Protein AF-A0A7C5G8F8-F1 (afdb_monomer_lite)

Radius of gyration: 24.31 Å; chains: 1; bounding box: 59×59×60 Å

pLDDT: mean 86.82, std 19.44, range [29.36, 98.69]

Foldseek 3Di:
DDDDPDDPPPVVVLVVVLVVPLPDPDPDQDPVPDDPVVLVVLQVVLVVCVVVLVNSSNLSSLVCCCPRVVALVSLQVQLVCLCVVSVHDNDNVSSLVSLVSSVVVLNLVSLQVQLVVLVVPVVDPVSPVSSLVSLLSSLVSPNVVSLLVLLVQLPDLDHDVVSLVCCQPPVVSNADKWWQQDQWWFFFSDLDPPGDGPDIGGGGQIWGFSADDPQQWTWTDGYNGSDIGITGNVRID

Sequence (237 aa):
MPETLHGRALLGLVLALLVSACGRADPDPHPPNAPTADLERRYQQARDASHRGDYAVAYCILRELAEQYDDPRAAFLLGWMYHNGYGLAIDDEQAIAWWTKAARHGHADAWYALGQLMELDTKDKARKAKALDYYLEAARLGHEDAQQWLRHRLARLKPDPRLLDALQKEWRVFGPTRKIKARAANLRAKPSTKAKRLRTLPKGTPVVVIGALGRKWRKVGVPGTRLTGWVYAPLLD

Secondary structure (DSSP, 8-state):
------SSSSSSSHHHHHHTTS---------TT--HHHHHHHHHHHHHHHHTT-HHHHHHHHHHHHHHS--HHHHHHHHHHHHHTSSS---HHHHHHHHHHHHHTT-HHHHHHHHHHHHH-SS-HHHHHHHHHHHHHHHHTT-HHHHHHHHHHHTSSS--HHHHHHHHHHGGGG--EEEB-SSEEEEESSSSTTSPEEEEEETT-EEEEEEEETTTEEEEE-TTSS-EEEEEGGGB-

Structure (mmCIF, N/CA/C/O backbone):
data_AF-A0A7C5G8F8-F1
#
_entry.id   AF-A0A7C5G8F8-F1
#
loop_
_atom_site.group_PDB
_atom_site.id
_atom_site.type_symbol
_atom_site.label_atom_id
_atom_site.label_alt_id
_atom_site.label_comp_id
_atom_site.label_asym_id
_atom_site.label_entity_id
_atom_site.label_seq_id
_atom_site.pdbx_PDB_ins_code
_atom_site.Cartn_x
_atom_site.Cartn_y
_atom_site.Cartn_z
_atom_site.occupancy
_atom_site.B_iso_or_equiv
_atom_site.auth_seq_id
_atom_site.auth_comp_id
_atom_site.auth_asym_id
_atom_site.auth_atom_id
_atom_site.pdbx_PDB_model_num
ATOM 1 N N . MET A 1 1 ? 34.827 -37.424 -21.592 1.00 29.36 1 MET A N 1
ATOM 2 C CA . MET A 1 1 ? 35.357 -36.277 -22.361 1.00 29.36 1 MET A CA 1
ATOM 3 C C . MET A 1 1 ? 34.902 -36.414 -23.809 1.00 29.36 1 MET A C 1
ATOM 5 O O . MET A 1 1 ? 34.963 -37.550 -24.270 1.00 29.36 1 MET A O 1
ATOM 9 N N . PRO A 1 2 ? 34.575 -35.345 -24.559 1.00 41.66 2 PRO A N 1
ATOM 10 C CA . PRO A 1 2 ? 33.906 -34.067 -24.235 1.00 41.66 2 PRO A CA 1
ATOM 11 C C . PRO A 1 2 ? 32.503 -33.984 -24.913 1.00 41.66 2 PRO A C 1
ATOM 13 O O . PRO A 1 2 ? 32.273 -34.598 -25.947 1.00 41.66 2 PRO A O 1
ATOM 16 N N . GLU A 1 3 ? 31.449 -33.506 -24.246 1.00 35.62 3 GLU A N 1
ATOM 17 C CA . GLU A 1 3 ? 30.862 -32.143 -24.280 1.00 35.62 3 GLU A CA 1
ATOM 18 C C . GLU A 1 3 ? 30.676 -31.474 -25.661 1.00 35.62 3 GLU A C 1
ATOM 20 O O . GLU A 1 3 ? 31.605 -30.934 -26.255 1.00 35.62 3 GLU A O 1
ATOM 25 N N . THR A 1 4 ? 29.418 -31.432 -26.120 1.00 35.06 4 THR A N 1
ATOM 26 C CA . THR A 1 4 ? 28.929 -30.638 -27.256 1.00 35.06 4 THR A CA 1
ATOM 27 C C . THR A 1 4 ? 28.272 -29.342 -26.765 1.00 35.06 4 THR A C 1
ATOM 29 O O . THR A 1 4 ? 27.153 -29.351 -26.254 1.00 35.06 4 THR A O 1
ATOM 32 N N . LEU A 1 5 ? 28.952 -28.212 -26.964 1.00 37.88 5 LEU A N 1
ATOM 33 C CA . LEU A 1 5 ? 28.436 -26.849 -26.786 1.00 37.88 5 LEU A CA 1
ATOM 34 C C . LEU A 1 5 ? 27.819 -26.346 -28.103 1.00 37.88 5 LEU A C 1
ATOM 36 O O . LEU A 1 5 ? 28.528 -25.797 -28.934 1.00 37.88 5 LEU A O 1
ATOM 40 N N . HIS A 1 6 ? 26.507 -26.505 -28.301 1.00 42.47 6 HIS A N 1
ATOM 41 C CA . HIS A 1 6 ? 25.764 -25.849 -29.397 1.00 42.47 6 HIS A CA 1
ATOM 42 C C . HIS A 1 6 ? 24.368 -25.398 -28.935 1.00 42.47 6 HIS A C 1
ATOM 44 O O . HIS A 1 6 ? 23.348 -25.811 -29.472 1.00 42.47 6 HIS A O 1
ATOM 50 N N . GLY A 1 7 ? 24.313 -24.548 -27.902 1.00 36.81 7 GLY A N 1
ATOM 51 C CA . GLY A 1 7 ? 23.036 -24.059 -27.357 1.00 36.81 7 GLY A CA 1
ATOM 52 C C . GLY A 1 7 ? 22.998 -22.600 -26.894 1.00 36.81 7 GLY A C 1
ATOM 53 O O . GLY A 1 7 ? 21.985 -22.181 -26.350 1.00 36.81 7 GLY A O 1
ATOM 54 N N . ARG A 1 8 ? 24.065 -21.805 -27.071 1.00 42.22 8 ARG A N 1
ATOM 55 C CA . ARG A 1 8 ? 24.136 -20.431 -26.513 1.00 42.22 8 ARG A CA 1
ATOM 56 C C . ARG A 1 8 ? 24.278 -19.306 -27.543 1.00 42.22 8 ARG A C 1
ATOM 58 O O . ARG A 1 8 ? 24.416 -18.156 -27.149 1.00 42.22 8 ARG A O 1
ATOM 65 N N . ALA A 1 9 ? 24.196 -19.595 -28.842 1.00 39.53 9 ALA A N 1
ATOM 66 C CA . ALA A 1 9 ? 24.412 -18.578 -29.879 1.00 39.53 9 ALA A CA 1
ATOM 67 C C . ALA A 1 9 ? 23.142 -17.822 -30.330 1.00 39.53 9 ALA A C 1
ATOM 69 O O . ALA A 1 9 ? 23.262 -16.783 -30.967 1.00 39.53 9 ALA A O 1
ATOM 70 N N . LEU A 1 10 ? 21.930 -18.282 -29.984 1.00 39.88 10 LEU A N 1
ATOM 71 C CA . LEU A 1 10 ? 20.679 -17.672 -30.480 1.00 39.88 10 LEU A CA 1
ATOM 72 C C . LEU A 1 10 ? 19.994 -16.693 -29.508 1.00 39.88 10 LEU A C 1
ATOM 74 O O . LEU A 1 10 ? 19.108 -15.955 -29.924 1.00 39.88 10 LEU A O 1
ATOM 78 N N . LEU A 1 11 ? 20.437 -16.602 -28.249 1.00 38.53 11 LEU A N 1
ATOM 79 C CA . LEU A 1 11 ? 19.926 -15.613 -27.279 1.00 38.53 11 LEU A CA 1
ATOM 80 C C . LEU A 1 11 ? 20.695 -14.279 -27.292 1.00 38.53 11 LEU A C 1
ATOM 82 O O . LEU A 1 11 ? 20.213 -13.293 -26.746 1.00 38.53 11 LEU A O 1
ATOM 86 N N . GLY A 1 12 ? 21.857 -14.218 -27.952 1.00 35.31 12 GLY A N 1
ATOM 87 C CA . GLY A 1 12 ? 22.651 -12.989 -28.078 1.00 35.31 12 GLY A CA 1
ATOM 88 C C . GLY A 1 12 ? 22.210 -12.050 -29.208 1.00 35.31 12 GLY A C 1
ATOM 89 O O . GLY A 1 12 ? 22.565 -10.876 -29.189 1.00 35.31 12 GLY A O 1
ATOM 90 N N . LEU A 1 13 ? 21.431 -12.533 -30.185 1.00 38.34 13 LEU A N 1
ATOM 91 C CA . LEU A 1 13 ? 21.103 -11.752 -31.387 1.00 38.34 13 LEU A CA 1
ATOM 92 C C . LEU A 1 13 ? 19.818 -10.915 -31.276 1.00 38.34 13 LEU A C 1
ATOM 94 O O . LEU A 1 13 ? 19.682 -9.926 -31.989 1.00 38.34 13 LEU A O 1
ATOM 98 N N . VAL A 1 14 ? 18.896 -11.253 -30.370 1.00 41.84 14 VAL A N 1
ATOM 99 C CA . VAL A 1 14 ? 17.644 -10.485 -30.201 1.00 41.84 14 VAL A CA 1
ATOM 100 C C . VAL A 1 14 ? 17.868 -9.219 -29.360 1.00 41.84 14 VAL A C 1
ATOM 102 O O . VAL A 1 14 ? 17.225 -8.202 -29.599 1.00 41.84 14 VAL A O 1
ATOM 105 N N . LEU A 1 15 ? 18.858 -9.221 -28.459 1.00 40.12 15 LEU A N 1
ATOM 106 C CA . LEU A 1 15 ? 19.247 -8.024 -27.701 1.00 40.12 15 LEU A CA 1
ATOM 107 C C . LEU A 1 15 ? 20.046 -7.015 -28.556 1.00 40.12 15 LEU A C 1
ATOM 109 O O . LEU A 1 15 ? 20.039 -5.820 -28.275 1.00 40.12 15 LEU A O 1
ATOM 113 N N . ALA A 1 16 ? 20.701 -7.473 -29.630 1.00 37.44 16 ALA A N 1
ATOM 114 C CA . ALA A 1 16 ? 21.520 -6.627 -30.502 1.00 37.44 16 ALA A CA 1
ATOM 115 C C . ALA A 1 16 ? 20.707 -5.813 -31.530 1.00 37.44 16 ALA A C 1
ATOM 117 O O . ALA A 1 16 ? 21.177 -4.776 -31.996 1.00 37.44 16 ALA A O 1
ATOM 118 N N . LEU A 1 17 ? 19.481 -6.232 -31.866 1.00 38.62 17 LEU A N 1
ATOM 119 C CA . LEU A 1 17 ? 18.664 -5.565 -32.891 1.00 38.62 17 LEU A CA 1
ATOM 120 C C . LEU A 1 17 ? 17.795 -4.412 -32.362 1.00 38.62 17 LEU A C 1
ATOM 122 O O . LEU A 1 17 ? 17.422 -3.543 -33.143 1.00 38.62 17 LEU A O 1
ATOM 126 N N . LEU A 1 18 ? 17.539 -4.329 -31.053 1.00 44.19 18 LEU A N 1
ATOM 127 C CA . LEU A 1 18 ? 16.838 -3.179 -30.454 1.00 44.19 18 LEU A CA 1
ATOM 128 C C . LEU A 1 18 ? 17.792 -2.033 -30.088 1.00 44.19 18 LEU A C 1
ATOM 130 O O . LEU A 1 18 ? 17.435 -0.864 -30.214 1.00 44.19 18 LEU A O 1
ATOM 134 N N . VAL A 1 19 ? 19.037 -2.349 -29.716 1.00 45.03 19 VAL A N 1
ATOM 135 C CA . VAL A 1 19 ? 20.064 -1.339 -29.399 1.00 45.03 19 VAL A CA 1
ATOM 136 C C . VAL A 1 19 ? 20.548 -0.605 -30.656 1.00 45.03 19 VAL A C 1
ATOM 138 O O . VAL A 1 19 ? 20.978 0.539 -30.566 1.00 45.03 19 VAL A O 1
ATOM 141 N N . SER A 1 20 ? 20.430 -1.219 -31.838 1.00 41.94 20 SER A N 1
ATOM 142 C CA . SER A 1 20 ? 20.866 -0.611 -33.101 1.00 41.94 20 SER A CA 1
ATOM 143 C C . SER A 1 20 ? 19.810 0.284 -33.771 1.00 41.94 20 SER A C 1
ATOM 145 O O . SER A 1 20 ? 20.133 0.941 -34.759 1.00 41.94 20 SER A O 1
ATOM 147 N N . ALA A 1 21 ? 18.573 0.321 -33.254 1.00 42.81 21 ALA A N 1
ATOM 148 C CA . ALA A 1 21 ? 17.477 1.135 -33.792 1.00 42.81 21 ALA A CA 1
ATOM 149 C C . ALA A 1 21 ? 17.283 2.473 -33.056 1.00 42.81 21 ALA A C 1
ATOM 151 O O . ALA A 1 21 ? 16.722 3.404 -33.634 1.00 42.81 21 ALA A O 1
ATOM 152 N N . CYS A 1 22 ? 17.782 2.618 -31.820 1.00 47.59 22 CYS A N 1
ATOM 153 C CA . CYS A 1 22 ? 17.939 3.948 -31.238 1.00 47.59 22 CYS A CA 1
ATOM 154 C C . CYS A 1 22 ? 19.167 4.575 -31.918 1.00 47.59 22 CYS A C 1
ATOM 156 O O . CYS A 1 22 ? 20.307 4.241 -31.590 1.00 47.59 22 CYS A O 1
ATOM 158 N N . GLY A 1 23 ? 18.943 5.417 -32.932 1.00 42.22 23 GLY A N 1
ATOM 159 C CA . GLY A 1 23 ? 20.012 6.179 -33.574 1.00 42.22 23 GLY A CA 1
ATOM 160 C C . GLY A 1 23 ? 20.887 6.836 -32.507 1.00 42.22 23 GLY A C 1
ATOM 161 O O . GLY A 1 23 ? 20.364 7.434 -31.568 1.00 42.22 23 GLY A O 1
ATOM 162 N N . ARG A 1 24 ? 22.210 6.667 -32.620 1.00 42.78 24 ARG A N 1
ATOM 163 C CA . ARG A 1 24 ? 23.194 7.313 -31.744 1.00 42.78 24 ARG A CA 1
ATOM 164 C C . ARG A 1 24 ? 23.051 8.829 -31.881 1.00 42.78 24 ARG A C 1
ATOM 166 O O . ARG A 1 24 ? 23.671 9.431 -32.749 1.00 42.78 24 ARG A O 1
ATOM 173 N N . ALA A 1 25 ? 22.225 9.430 -31.038 1.00 38.88 25 ALA A N 1
ATOM 174 C CA . ALA A 1 25 ? 22.541 10.733 -30.498 1.00 38.88 25 ALA A CA 1
ATOM 175 C C . ALA A 1 25 ? 23.568 10.464 -29.400 1.00 38.88 25 ALA A C 1
ATOM 177 O O . ALA A 1 25 ? 23.315 9.657 -28.500 1.00 38.88 25 ALA A O 1
ATOM 178 N N . ASP A 1 26 ? 24.754 11.052 -29.525 1.00 32.34 26 ASP A N 1
ATOM 179 C CA . ASP A 1 26 ? 25.704 11.078 -28.421 1.00 32.34 26 ASP A CA 1
ATOM 180 C C . ASP A 1 26 ? 24.965 11.550 -27.156 1.00 32.34 26 ASP A C 1
ATOM 182 O O . ASP A 1 26 ? 24.157 12.480 -27.249 1.00 32.34 26 ASP A O 1
ATOM 186 N N . PRO A 1 27 ? 25.160 10.910 -25.987 1.00 40.91 27 PRO A N 1
ATOM 187 C CA . PRO A 1 27 ? 24.593 11.416 -24.750 1.00 40.91 27 PRO A CA 1
ATOM 188 C C . PRO A 1 27 ? 25.262 12.759 -24.453 1.00 40.91 27 PRO A C 1
ATOM 190 O O . PRO A 1 27 ? 26.376 12.813 -23.934 1.00 40.91 27 PRO A O 1
ATOM 193 N N . ASP A 1 28 ? 24.589 13.838 -24.838 1.00 36.25 28 ASP A N 1
ATOM 194 C CA . ASP A 1 28 ? 24.966 15.201 -24.498 1.00 36.25 28 ASP A CA 1
ATOM 195 C C . ASP A 1 28 ? 25.022 15.282 -22.959 1.00 36.25 28 ASP A C 1
ATOM 197 O O . ASP A 1 28 ? 24.039 14.931 -22.289 1.00 36.25 28 ASP A O 1
ATOM 201 N N . PRO A 1 29 ? 26.168 15.632 -22.347 1.00 41.94 29 PRO A N 1
ATOM 202 C CA . PRO A 1 29 ? 26.292 15.649 -20.900 1.00 41.94 29 PRO A CA 1
ATOM 203 C C . PRO A 1 29 ? 25.436 16.788 -20.342 1.00 41.94 29 PRO A C 1
ATOM 205 O O . PRO A 1 29 ? 25.865 17.931 -20.297 1.00 41.94 29 PRO A O 1
ATOM 208 N N . HIS A 1 30 ? 24.219 16.441 -19.919 1.00 44.53 30 HIS A N 1
ATOM 209 C CA . HIS A 1 30 ? 23.313 17.218 -19.070 1.00 44.53 30 HIS A CA 1
ATOM 210 C C . HIS A 1 30 ? 23.219 18.722 -19.404 1.00 44.53 30 HIS A C 1
ATOM 212 O O . HIS A 1 30 ? 23.991 19.517 -18.865 1.00 44.53 30 HIS A O 1
ATOM 218 N N . PRO A 1 31 ? 22.169 19.189 -20.101 1.00 45.31 31 PRO A N 1
ATOM 219 C CA . PRO A 1 31 ? 21.636 20.506 -19.805 1.00 45.31 31 PRO A CA 1
ATOM 220 C C . PRO A 1 31 ? 20.822 20.374 -18.504 1.00 45.31 31 PRO A C 1
ATOM 222 O O . PRO A 1 31 ? 19.725 19.813 -18.538 1.00 45.31 31 PRO A O 1
ATOM 225 N N . PRO A 1 32 ? 21.291 20.883 -17.348 1.00 48.38 32 PRO A N 1
ATOM 226 C CA . PRO A 1 32 ? 20.608 20.738 -16.054 1.00 48.38 32 PRO A CA 1
ATOM 227 C C . PRO A 1 32 ? 19.219 21.410 -15.983 1.00 48.38 32 PRO A C 1
ATOM 229 O O . PRO A 1 32 ? 18.620 21.455 -14.916 1.00 48.38 32 PRO A O 1
ATOM 232 N N . ASN A 1 33 ? 18.704 21.933 -17.102 1.00 53.19 33 ASN A N 1
ATOM 233 C CA . ASN A 1 33 ? 17.521 22.782 -17.197 1.00 53.19 33 ASN A CA 1
ATOM 234 C C . ASN A 1 33 ? 16.660 22.475 -18.442 1.00 53.19 33 ASN A C 1
ATOM 236 O O . ASN A 1 33 ? 16.132 23.405 -19.056 1.00 53.19 33 ASN A O 1
ATOM 240 N N . ALA A 1 34 ? 16.513 21.209 -18.861 1.00 56.97 34 ALA A N 1
ATOM 241 C CA . ALA A 1 34 ? 15.466 20.885 -19.836 1.00 56.97 34 ALA A CA 1
ATOM 242 C C . ALA A 1 34 ? 14.112 21.368 -19.271 1.00 56.97 34 ALA A C 1
ATOM 244 O O . ALA A 1 34 ? 13.785 21.027 -18.129 1.00 56.97 34 ALA A O 1
ATOM 245 N N . PRO A 1 35 ? 13.335 22.195 -19.999 1.00 67.19 35 PRO A N 1
ATOM 246 C CA . PRO A 1 35 ? 12.072 22.699 -19.480 1.00 67.19 35 PRO A CA 1
ATOM 247 C C . PRO A 1 35 ? 11.177 21.524 -19.085 1.00 67.19 35 PRO A C 1
ATOM 249 O O . PRO A 1 35 ? 11.005 20.591 -19.865 1.00 67.19 35 PRO A O 1
ATOM 252 N N . THR A 1 36 ? 10.568 21.570 -17.901 1.00 71.44 36 THR A N 1
ATOM 253 C CA . THR A 1 36 ? 9.676 20.503 -17.403 1.00 71.44 36 THR A CA 1
ATOM 254 C C . THR A 1 36 ? 8.576 20.132 -18.405 1.00 71.44 36 THR A C 1
ATOM 256 O O . THR A 1 36 ? 8.186 18.971 -18.496 1.00 71.44 36 THR A O 1
ATOM 259 N N . ALA A 1 37 ? 8.125 21.100 -19.211 1.00 74.81 37 ALA A N 1
ATOM 260 C CA . ALA A 1 37 ? 7.165 20.898 -20.293 1.00 74.81 37 ALA A CA 1
ATOM 261 C C . ALA A 1 37 ? 7.686 20.000 -21.433 1.00 74.81 37 ALA A C 1
ATOM 263 O O . ALA A 1 37 ? 6.902 19.268 -22.036 1.00 74.81 37 ALA A O 1
ATOM 264 N N . ASP A 1 38 ? 8.988 20.035 -21.730 1.00 87.88 38 ASP A N 1
ATOM 265 C CA . ASP A 1 38 ? 9.593 19.161 -22.736 1.00 87.88 38 ASP A CA 1
ATOM 266 C C . ASP A 1 38 ? 9.670 17.715 -22.236 1.00 87.88 38 ASP A C 1
ATOM 268 O O . ASP A 1 38 ? 9.198 16.804 -22.916 1.00 87.88 38 ASP A O 1
ATOM 272 N N . LEU A 1 39 ? 10.159 17.509 -21.008 1.00 90.62 39 LEU A N 1
ATOM 273 C CA . LEU A 1 39 ? 10.226 16.180 -20.389 1.00 90.62 39 LEU A CA 1
ATOM 274 C C . LEU A 1 39 ? 8.836 15.544 -20.256 1.00 90.62 39 LEU A C 1
ATOM 276 O O . LEU A 1 39 ? 8.658 14.368 -20.569 1.00 90.62 39 LEU A O 1
ATOM 280 N N . GLU A 1 40 ? 7.830 16.332 -19.865 1.00 91.88 40 GLU A N 1
ATOM 281 C CA . GLU A 1 40 ? 6.440 15.876 -19.808 1.00 91.88 40 GLU A CA 1
ATOM 282 C C . GLU A 1 40 ? 5.926 15.438 -21.180 1.00 91.88 40 GLU A C 1
ATOM 284 O O . GLU A 1 40 ? 5.398 14.336 -21.325 1.00 91.88 40 GLU A O 1
ATOM 289 N N . ARG A 1 41 ? 6.115 16.266 -22.212 1.00 94.62 41 ARG A N 1
ATOM 290 C CA . ARG A 1 41 ? 5.699 15.940 -23.580 1.00 94.62 41 ARG A CA 1
ATOM 291 C C . ARG A 1 41 ? 6.348 14.649 -24.072 1.00 94.62 41 ARG A C 1
ATOM 293 O O . ARG A 1 41 ? 5.668 13.808 -24.656 1.00 94.62 41 ARG A O 1
ATOM 300 N N . ARG A 1 42 ? 7.648 14.481 -23.829 1.00 96.00 42 ARG A N 1
ATOM 301 C CA . ARG A 1 42 ? 8.396 13.276 -24.208 1.00 96.00 42 ARG A CA 1
ATOM 302 C C . ARG A 1 42 ? 7.878 12.043 -23.471 1.00 96.00 42 ARG A C 1
ATOM 304 O O . ARG A 1 42 ? 7.665 11.003 -24.091 1.00 96.00 42 ARG A O 1
ATOM 311 N N . TYR A 1 43 ? 7.599 12.163 -22.175 1.00 96.12 43 TYR A N 1
ATOM 312 C CA . TYR A 1 43 ? 6.986 11.084 -21.405 1.00 96.12 43 TYR A CA 1
ATOM 313 C C . TYR A 1 43 ? 5.610 10.690 -21.969 1.00 96.12 43 TYR A C 1
ATOM 315 O O . TYR A 1 43 ? 5.351 9.503 -22.178 1.00 96.12 43 TYR A O 1
ATOM 323 N N . GLN A 1 44 ? 4.751 11.661 -22.299 1.00 97.25 44 GLN A N 1
ATOM 324 C CA . GLN A 1 44 ? 3.453 11.381 -22.926 1.00 97.25 44 GLN A CA 1
ATOM 325 C C . GLN A 1 44 ? 3.605 10.721 -24.299 1.00 97.25 44 GLN A C 1
ATOM 327 O O . GLN A 1 44 ? 2.928 9.736 -24.578 1.00 97.25 44 GLN A O 1
ATOM 332 N N . GLN A 1 45 ? 4.562 11.163 -25.118 1.00 97.12 45 GLN A N 1
ATOM 333 C CA . GLN A 1 45 ? 4.864 10.516 -26.396 1.00 97.12 45 GLN A CA 1
ATOM 334 C C . GLN A 1 45 ? 5.229 9.033 -26.218 1.00 97.12 45 GLN A C 1
ATOM 336 O O . GLN A 1 45 ? 4.759 8.187 -26.982 1.00 97.12 45 GLN A O 1
ATOM 341 N N . ALA A 1 46 ? 6.032 8.700 -25.204 1.00 97.38 46 ALA A N 1
ATOM 342 C CA . ALA A 1 46 ? 6.401 7.319 -24.908 1.00 97.38 46 ALA A CA 1
ATOM 343 C C . ALA A 1 46 ? 5.214 6.470 -24.422 1.00 97.38 46 ALA A C 1
ATOM 345 O O . ALA A 1 46 ? 5.085 5.297 -24.790 1.00 97.38 46 ALA A O 1
ATOM 346 N N . ARG A 1 47 ? 4.318 7.065 -23.625 1.00 96.44 47 ARG A N 1
ATOM 347 C CA . ARG A 1 47 ? 3.066 6.422 -23.203 1.00 96.44 47 ARG A CA 1
ATOM 348 C C . ARG A 1 47 ? 2.150 6.151 -24.382 1.00 96.44 47 ARG A C 1
ATOM 350 O O . ARG A 1 47 ? 1.652 5.038 -24.520 1.00 96.44 47 ARG A O 1
ATOM 357 N N . ASP A 1 48 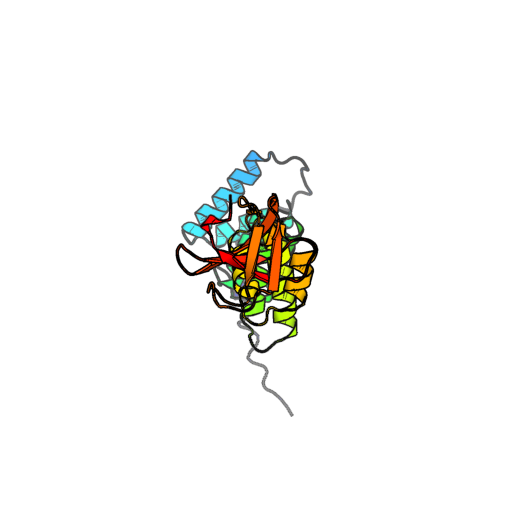? 1.967 7.134 -25.252 1.00 97.38 48 ASP A N 1
ATOM 358 C CA . ASP A 1 48 ? 1.131 6.992 -26.436 1.00 97.38 48 ASP A CA 1
ATOM 359 C C . ASP A 1 48 ? 1.702 5.938 -27.394 1.00 97.38 48 ASP A C 1
ATOM 361 O O . ASP A 1 48 ? 0.952 5.138 -27.952 1.00 97.38 48 ASP A O 1
ATOM 365 N N . ALA A 1 49 ? 3.029 5.886 -27.552 1.00 96.88 49 ALA A N 1
ATOM 366 C CA . ALA A 1 49 ? 3.705 4.827 -28.300 1.00 96.88 49 ALA A CA 1
ATOM 367 C C . ALA A 1 49 ? 3.438 3.443 -27.681 1.00 96.88 49 ALA A C 1
ATOM 369 O O . ALA A 1 49 ? 2.992 2.541 -28.389 1.00 96.88 49 ALA A O 1
ATOM 370 N N . SER A 1 50 ? 3.579 3.302 -26.357 1.00 95.12 50 SER A N 1
ATOM 371 C CA . SER A 1 50 ? 3.237 2.067 -25.630 1.00 95.12 50 SER A CA 1
ATOM 372 C C . SER A 1 50 ? 1.782 1.642 -25.845 1.00 95.12 50 SER A C 1
ATOM 374 O O . SER A 1 50 ? 1.512 0.470 -26.098 1.00 95.12 50 SER A O 1
ATOM 376 N N . HIS A 1 51 ? 0.837 2.586 -25.788 1.00 94.19 51 HIS A N 1
ATOM 377 C CA . HIS A 1 51 ? -0.586 2.315 -26.008 1.00 94.19 51 HIS A CA 1
ATOM 378 C C . HIS A 1 51 ? -0.898 1.872 -27.443 1.00 94.19 51 HIS A C 1
ATOM 380 O O . HIS A 1 51 ? -1.815 1.080 -27.647 1.00 94.19 51 HIS A O 1
ATOM 386 N N . ARG A 1 52 ? -0.127 2.342 -28.431 1.00 96.50 52 ARG A N 1
ATOM 387 C CA . ARG A 1 52 ? -0.223 1.899 -29.831 1.00 96.50 52 ARG A CA 1
ATOM 388 C C . ARG A 1 52 ? 0.533 0.596 -30.120 1.00 96.50 52 ARG A C 1
ATOM 390 O O . ARG A 1 52 ? 0.474 0.118 -31.248 1.00 96.50 52 ARG A O 1
ATOM 397 N N . GLY A 1 53 ? 1.241 0.032 -29.139 1.00 94.81 53 GLY A N 1
ATOM 398 C CA . GLY A 1 53 ? 2.098 -1.143 -29.323 1.00 94.81 53 GLY A CA 1
ATOM 399 C C . GLY A 1 53 ? 3.446 -0.842 -29.987 1.00 94.81 53 GLY A C 1
ATOM 400 O O . GLY A 1 53 ? 4.184 -1.765 -30.324 1.00 94.81 53 GLY A O 1
ATOM 401 N N . ASP A 1 54 ? 3.798 0.435 -30.154 1.00 97.00 54 ASP A N 1
ATOM 402 C CA . ASP A 1 54 ? 5.105 0.870 -30.647 1.00 97.00 54 ASP A CA 1
ATOM 403 C C . ASP A 1 54 ? 6.125 0.879 -29.498 1.00 97.00 54 ASP A C 1
ATOM 405 O O . ASP A 1 54 ? 6.568 1.914 -28.988 1.00 97.00 54 ASP A O 1
ATOM 409 N N . TYR A 1 55 ? 6.438 -0.326 -29.023 1.00 96.50 55 TYR A N 1
ATOM 410 C CA . TYR A 1 55 ? 7.277 -0.521 -27.846 1.00 96.50 55 TYR A CA 1
ATOM 411 C C . TYR A 1 55 ? 8.740 -0.150 -28.084 1.00 96.50 55 TYR A C 1
ATOM 413 O O . TYR A 1 55 ? 9.427 0.201 -27.130 1.00 96.50 55 TYR A O 1
ATOM 421 N N . ALA A 1 56 ? 9.219 -0.179 -29.330 1.00 95.88 56 ALA A N 1
ATOM 422 C CA . ALA A 1 56 ? 10.577 0.248 -29.654 1.00 95.88 56 ALA A CA 1
ATOM 423 C C . ALA A 1 56 ? 10.740 1.763 -29.447 1.00 95.88 56 ALA A C 1
ATOM 425 O O . ALA A 1 56 ? 11.661 2.191 -28.748 1.00 95.88 56 ALA A O 1
ATOM 426 N N . VAL A 1 57 ? 9.807 2.571 -29.972 1.00 96.00 57 VAL A N 1
ATOM 427 C CA . VAL A 1 57 ? 9.804 4.025 -29.746 1.00 96.00 57 VAL A CA 1
ATOM 428 C C . VAL A 1 57 ? 9.604 4.343 -28.268 1.00 96.00 57 VAL A C 1
ATOM 430 O O . VAL A 1 57 ? 10.335 5.168 -27.717 1.00 96.00 57 VAL A O 1
ATOM 433 N N . ALA A 1 58 ? 8.664 3.662 -27.605 1.00 97.69 58 ALA A N 1
ATOM 434 C CA . ALA A 1 58 ? 8.459 3.836 -26.172 1.00 97.69 58 ALA A CA 1
ATOM 435 C C . ALA A 1 58 ? 9.741 3.547 -25.379 1.00 97.69 58 ALA A C 1
ATOM 437 O O . ALA A 1 58 ? 10.157 4.377 -24.577 1.00 97.69 58 ALA A O 1
ATOM 438 N N . TYR A 1 59 ? 10.403 2.418 -25.641 1.00 97.62 59 TYR A N 1
ATOM 439 C CA . TYR A 1 59 ? 11.630 2.031 -24.953 1.00 97.62 59 TYR A CA 1
ATOM 440 C C . TYR A 1 59 ? 12.746 3.066 -25.120 1.00 97.62 59 TYR A C 1
ATOM 442 O O . TYR A 1 59 ? 13.329 3.465 -24.113 1.00 97.62 59 TYR A O 1
ATOM 450 N N . CYS A 1 60 ? 13.025 3.536 -26.347 1.00 96.38 60 CYS A N 1
ATOM 451 C CA . CYS A 1 60 ? 14.091 4.523 -26.566 1.00 96.38 60 CYS A CA 1
ATOM 452 C C . CYS A 1 60 ? 13.832 5.802 -25.749 1.00 96.38 60 CYS A C 1
ATOM 454 O O . CYS A 1 60 ? 14.729 6.278 -25.055 1.00 96.38 60 CYS A O 1
ATOM 456 N N . ILE A 1 61 ? 12.598 6.324 -25.772 1.00 97.00 61 ILE A N 1
ATOM 457 C CA . ILE A 1 61 ? 12.258 7.549 -25.035 1.00 97.00 61 ILE A CA 1
ATOM 458 C C . ILE A 1 61 ? 12.311 7.311 -23.520 1.00 97.00 61 ILE A C 1
ATOM 460 O O . ILE A 1 61 ? 12.905 8.106 -22.794 1.00 97.00 61 ILE A O 1
ATOM 464 N N . LEU A 1 62 ? 11.706 6.225 -23.026 1.00 97.94 62 LEU A N 1
ATOM 465 C CA . LEU A 1 62 ? 11.657 5.932 -21.591 1.00 97.94 62 LEU A CA 1
ATOM 466 C C . LEU A 1 62 ? 13.050 5.699 -21.014 1.00 97.94 62 LEU A C 1
ATOM 468 O O . LEU A 1 62 ? 13.333 6.172 -19.917 1.00 97.94 62 LEU A O 1
ATOM 472 N N . ARG A 1 63 ? 13.921 4.992 -21.740 1.00 97.50 63 ARG A N 1
ATOM 473 C CA . ARG A 1 63 ? 15.298 4.742 -21.312 1.00 97.50 63 ARG A CA 1
ATOM 474 C C . ARG A 1 63 ? 16.066 6.041 -21.136 1.00 97.50 63 ARG A C 1
ATOM 476 O O . ARG A 1 63 ? 16.684 6.227 -20.096 1.00 97.50 63 ARG A O 1
ATOM 483 N N . GLU A 1 64 ? 15.980 6.949 -22.101 1.00 94.81 64 GLU A N 1
ATOM 484 C CA . GLU A 1 64 ? 16.642 8.247 -21.996 1.00 94.81 64 GLU A CA 1
ATOM 485 C C . GLU A 1 64 ? 16.114 9.056 -20.801 1.00 94.81 64 GLU A C 1
ATOM 487 O O . GLU A 1 64 ? 16.901 9.522 -19.979 1.00 94.81 64 GLU A O 1
ATOM 492 N N . LEU A 1 65 ? 14.787 9.147 -20.643 1.00 96.44 65 LEU A N 1
ATOM 493 C CA . LEU A 1 65 ? 14.158 9.842 -19.514 1.00 96.44 65 LEU A CA 1
ATOM 494 C C . LEU A 1 65 ? 14.564 9.244 -18.159 1.00 96.44 65 LEU A C 1
ATOM 496 O O . LEU A 1 65 ? 14.847 9.977 -17.213 1.00 96.44 65 LEU A O 1
ATOM 500 N N . ALA A 1 66 ? 14.619 7.917 -18.066 1.00 96.25 66 ALA A N 1
ATOM 501 C CA . ALA A 1 66 ? 14.975 7.220 -16.842 1.00 96.25 66 ALA A CA 1
ATOM 502 C C . ALA A 1 66 ? 16.476 7.287 -16.530 1.00 96.25 66 ALA A C 1
ATOM 504 O O . ALA A 1 66 ? 16.833 7.329 -15.358 1.00 96.25 66 ALA A O 1
ATOM 505 N N . GLU A 1 67 ? 17.364 7.242 -17.526 1.00 94.38 67 GLU A N 1
ATOM 506 C CA . GLU A 1 67 ? 18.822 7.213 -17.329 1.00 94.38 67 GLU A CA 1
ATOM 507 C C . GLU A 1 67 ? 19.429 8.608 -17.193 1.00 94.38 67 GLU A C 1
ATOM 509 O O . GLU A 1 67 ? 20.278 8.800 -16.328 1.00 94.38 67 GLU A O 1
ATOM 514 N N . GLN A 1 68 ? 19.005 9.565 -18.021 1.00 93.00 68 GLN A N 1
ATOM 515 C CA . GLN A 1 68 ? 19.615 10.897 -18.068 1.00 93.00 68 GLN A CA 1
ATOM 516 C C . GLN A 1 68 ? 18.953 11.895 -17.120 1.00 93.00 68 GLN A C 1
ATOM 518 O O . GLN A 1 68 ? 19.636 12.756 -16.575 1.00 93.00 68 GLN A O 1
ATOM 523 N N . TYR A 1 69 ? 17.637 11.788 -16.932 1.00 92.25 69 TYR A N 1
ATOM 524 C CA . TYR A 1 69 ? 16.853 12.749 -16.148 1.00 92.25 69 TYR A CA 1
ATOM 525 C C . TYR A 1 69 ? 16.287 12.150 -14.857 1.00 92.25 69 TYR A C 1
ATOM 527 O O . TYR A 1 69 ? 15.541 12.824 -14.148 1.00 92.25 69 TYR A O 1
ATOM 535 N N . ASP A 1 70 ? 16.614 10.885 -14.568 1.00 94.00 70 ASP A N 1
ATOM 536 C CA . ASP A 1 70 ? 16.109 10.129 -13.421 1.00 94.00 70 ASP A CA 1
ATOM 537 C C . ASP A 1 70 ? 14.574 10.191 -13.274 1.00 94.00 70 ASP A C 1
ATOM 539 O O . ASP A 1 70 ? 14.053 10.181 -12.156 1.00 94.00 70 ASP A O 1
ATOM 543 N N . ASP A 1 71 ? 13.828 10.245 -14.391 1.00 95.56 71 ASP A N 1
ATOM 544 C CA . ASP A 1 71 ? 12.366 10.339 -14.346 1.00 95.56 71 ASP A CA 1
ATOM 545 C C . ASP A 1 71 ? 11.777 9.047 -13.741 1.00 95.56 71 ASP A C 1
ATOM 547 O O . ASP A 1 71 ? 11.868 7.965 -14.346 1.00 95.56 71 ASP A O 1
ATOM 551 N N . PRO A 1 72 ? 11.140 9.122 -12.555 1.00 96.31 72 PRO A N 1
ATOM 552 C CA . PRO A 1 72 ? 10.650 7.939 -11.860 1.00 96.31 72 PRO A CA 1
ATOM 553 C C . PRO A 1 72 ? 9.516 7.238 -12.608 1.00 96.31 72 PRO A C 1
ATOM 555 O O . PRO A 1 72 ? 9.341 6.028 -12.472 1.00 96.31 72 PRO A O 1
ATOM 558 N N . ARG A 1 73 ? 8.740 7.974 -13.404 1.00 97.38 73 ARG A N 1
ATOM 559 C CA . ARG A 1 73 ? 7.611 7.437 -14.169 1.00 97.38 73 ARG A CA 1
ATOM 560 C C . ARG A 1 73 ? 8.124 6.654 -15.370 1.00 97.38 73 ARG A C 1
ATOM 562 O O . ARG A 1 73 ? 7.611 5.579 -15.677 1.00 97.38 73 ARG A O 1
ATOM 569 N N . ALA A 1 74 ? 9.179 7.161 -16.009 1.00 98.06 74 ALA A N 1
ATOM 570 C CA . ALA A 1 74 ? 9.844 6.462 -17.098 1.00 98.06 74 ALA A CA 1
ATOM 571 C C . ALA A 1 74 ? 10.507 5.164 -16.614 1.00 98.06 74 ALA A C 1
ATOM 573 O O . ALA A 1 74 ? 10.275 4.102 -17.192 1.00 98.06 74 ALA A O 1
ATOM 574 N N . ALA A 1 75 ? 11.241 5.225 -15.496 1.00 98.62 75 ALA A N 1
ATOM 575 C CA . ALA A 1 75 ? 11.804 4.040 -14.854 1.00 98.62 75 ALA A CA 1
ATOM 576 C C . ALA A 1 75 ? 10.708 3.032 -14.458 1.00 98.62 75 ALA A C 1
ATOM 578 O O . ALA A 1 75 ? 10.861 1.830 -14.670 1.00 98.62 75 ALA A O 1
ATOM 579 N N . PHE A 1 76 ? 9.565 3.500 -13.945 1.00 98.56 76 PHE A N 1
ATOM 580 C CA . PHE A 1 76 ? 8.440 2.625 -13.625 1.00 98.56 76 PHE A CA 1
ATOM 581 C C . PHE A 1 76 ? 7.900 1.878 -14.857 1.00 98.56 76 PHE A C 1
ATOM 583 O O . PHE A 1 76 ? 7.731 0.654 -14.808 1.00 98.56 76 PHE A O 1
ATOM 590 N N . LEU A 1 77 ? 7.679 2.589 -15.967 1.00 98.19 77 LEU A N 1
ATOM 591 C CA . LEU A 1 77 ? 7.197 1.989 -17.213 1.00 98.19 77 LEU A CA 1
ATOM 592 C C . LEU A 1 77 ? 8.212 1.028 -17.838 1.00 98.19 77 LEU A C 1
ATOM 594 O O . LEU A 1 77 ? 7.802 -0.029 -18.308 1.00 98.19 77 LEU A O 1
ATOM 598 N N . LEU A 1 78 ? 9.517 1.319 -17.787 1.00 98.19 78 LEU A N 1
ATOM 599 C CA . LEU A 1 78 ? 10.546 0.366 -18.226 1.00 98.19 78 LEU A CA 1
ATOM 600 C C . LEU A 1 78 ? 10.469 -0.938 -17.439 1.00 98.19 78 LEU A C 1
ATOM 602 O O . LEU A 1 78 ? 10.469 -2.014 -18.035 1.00 98.19 78 LEU A O 1
ATOM 606 N N . GLY A 1 79 ? 10.346 -0.856 -16.112 1.00 98.44 79 GLY A N 1
ATOM 607 C CA . GLY A 1 79 ? 10.192 -2.052 -15.290 1.00 98.44 79 GLY A CA 1
ATOM 608 C C . GLY A 1 79 ? 8.934 -2.845 -15.652 1.00 98.44 79 GLY A C 1
ATOM 609 O O . GLY A 1 79 ? 8.971 -4.070 -15.739 1.00 98.44 79 GLY A O 1
ATOM 610 N N . TRP A 1 80 ? 7.837 -2.152 -15.968 1.00 98.00 80 TRP A N 1
ATOM 611 C CA . TRP A 1 80 ? 6.608 -2.785 -16.446 1.00 98.00 80 TRP A CA 1
ATOM 612 C C . TRP A 1 80 ? 6.780 -3.461 -17.815 1.00 98.00 80 TRP A C 1
ATOM 614 O O . TRP A 1 80 ? 6.266 -4.565 -18.009 1.00 98.00 80 TRP A O 1
ATOM 624 N N . MET A 1 81 ? 7.533 -2.858 -18.739 1.00 98.06 81 MET A N 1
ATOM 625 C CA . MET A 1 81 ? 7.849 -3.464 -20.036 1.00 98.06 81 MET A CA 1
ATOM 626 C C . MET A 1 81 ? 8.680 -4.741 -19.884 1.00 98.06 81 MET A C 1
ATOM 628 O O . MET A 1 81 ? 8.336 -5.744 -20.504 1.00 98.06 81 MET A 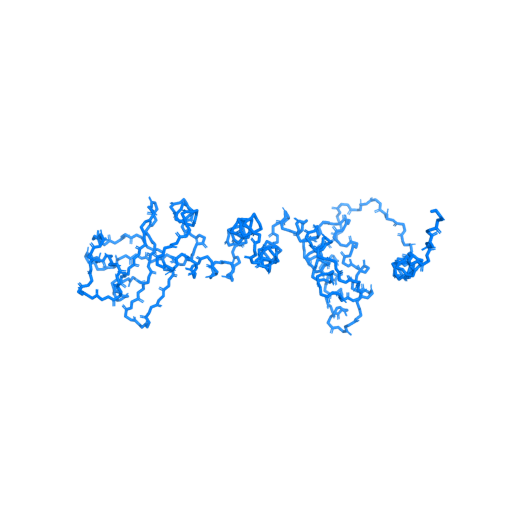O 1
ATOM 632 N N . TYR A 1 82 ? 9.708 -4.741 -19.028 1.00 98.50 82 TYR A N 1
ATOM 633 C CA . TYR A 1 82 ? 10.505 -5.940 -18.742 1.00 98.50 82 TYR A CA 1
ATOM 634 C C . TYR A 1 82 ? 9.693 -7.041 -18.055 1.00 98.50 82 TYR A C 1
ATOM 636 O O . TYR A 1 82 ? 9.803 -8.199 -18.438 1.00 98.50 82 TYR A O 1
ATOM 644 N N . HIS A 1 83 ? 8.838 -6.705 -17.087 1.00 97.69 83 HIS A N 1
ATOM 645 C CA . HIS A 1 83 ? 8.019 -7.702 -16.388 1.00 97.69 83 HIS A CA 1
ATOM 646 C C . HIS A 1 83 ? 7.021 -8.412 -17.321 1.00 97.69 83 HIS A C 1
ATOM 648 O O . HIS A 1 83 ? 6.780 -9.609 -17.195 1.00 97.69 83 HIS A O 1
ATOM 654 N N . ASN A 1 84 ? 6.435 -7.677 -18.272 1.00 96.12 84 ASN A N 1
ATOM 655 C CA . ASN A 1 84 ? 5.382 -8.202 -19.149 1.00 96.12 84 ASN A CA 1
ATOM 656 C C . ASN A 1 84 ? 5.880 -8.619 -20.544 1.00 96.12 84 ASN A C 1
ATOM 658 O O . ASN A 1 84 ? 5.114 -9.199 -21.311 1.00 96.12 84 ASN A O 1
ATOM 662 N N . GLY A 1 85 ? 7.131 -8.315 -20.897 1.00 96.44 85 GLY A N 1
ATOM 663 C CA . GLY A 1 85 ? 7.691 -8.602 -22.219 1.00 96.44 85 GLY A CA 1
ATOM 664 C C . GLY A 1 85 ? 7.164 -7.692 -23.337 1.00 96.44 85 GLY A C 1
ATOM 665 O O . GLY A 1 85 ? 7.004 -8.125 -24.478 1.00 96.44 85 GLY A O 1
ATOM 666 N N . TYR A 1 86 ? 6.864 -6.424 -23.039 1.00 95.38 86 TYR A N 1
ATOM 667 C CA . TYR A 1 86 ? 6.382 -5.472 -24.047 1.00 95.38 86 TYR A CA 1
ATOM 668 C C . TYR A 1 86 ? 7.539 -4.904 -24.868 1.00 95.38 86 TYR A C 1
ATOM 670 O O . TYR A 1 86 ? 8.258 -4.015 -24.417 1.00 95.38 86 TYR A O 1
ATOM 678 N N . GLY A 1 87 ? 7.734 -5.446 -26.075 1.00 91.38 87 GLY A N 1
ATOM 679 C CA . GLY A 1 87 ? 8.852 -5.085 -26.959 1.00 91.38 87 GLY A CA 1
ATOM 680 C C . GLY A 1 87 ? 10.226 -5.530 -26.452 1.00 91.38 87 GLY A C 1
ATOM 681 O O . GLY A 1 87 ? 11.239 -5.166 -27.041 1.00 91.38 87 GLY A O 1
ATOM 682 N N . LEU A 1 88 ? 10.259 -6.309 -25.371 1.00 94.75 88 LEU A N 1
ATOM 683 C CA . LEU A 1 88 ? 11.444 -6.825 -24.695 1.00 94.75 88 LEU A CA 1
ATOM 684 C C . LEU A 1 88 ? 11.195 -8.288 -24.313 1.00 94.75 88 LEU A C 1
ATOM 686 O O . LEU A 1 88 ? 10.051 -8.734 -24.242 1.00 94.75 88 LEU A O 1
ATOM 690 N N . ALA A 1 89 ? 12.257 -9.041 -24.037 1.00 96.62 89 ALA A N 1
ATOM 691 C CA . ALA A 1 89 ? 12.103 -10.325 -23.361 1.00 96.62 89 ALA A CA 1
ATOM 692 C C . ALA A 1 89 ? 11.643 -10.102 -21.910 1.00 96.62 89 ALA A C 1
ATOM 694 O O . ALA A 1 89 ? 12.009 -9.099 -21.294 1.00 96.62 89 ALA A O 1
ATOM 695 N N . ILE A 1 90 ? 10.862 -11.044 -21.373 1.00 97.25 90 ILE A N 1
ATOM 696 C CA . ILE A 1 90 ? 10.470 -11.022 -19.961 1.00 97.25 90 ILE A CA 1
ATOM 697 C C . ILE A 1 90 ? 11.724 -11.154 -19.092 1.00 97.25 90 ILE A C 1
ATOM 699 O O . ILE A 1 90 ? 12.474 -12.121 -19.239 1.00 97.25 90 ILE A O 1
ATOM 703 N N . ASP A 1 91 ? 11.926 -10.198 -18.188 1.00 97.62 91 ASP A N 1
ATOM 704 C CA . ASP A 1 91 ? 13.059 -10.158 -17.264 1.00 97.62 91 ASP A CA 1
ATOM 705 C C . ASP A 1 91 ? 12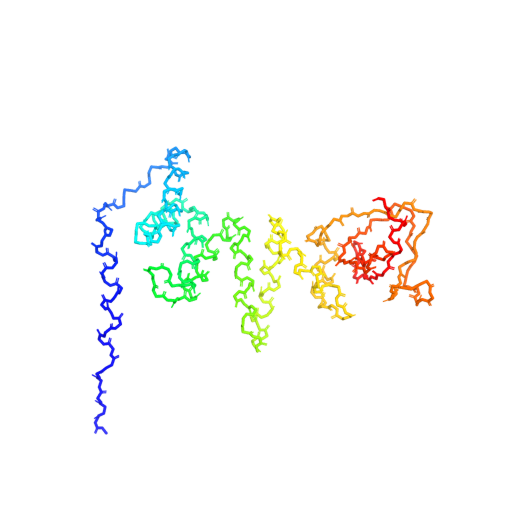.664 -9.458 -15.952 1.00 97.62 91 ASP A C 1
ATOM 707 O O . ASP A 1 91 ? 12.689 -8.231 -15.819 1.00 97.62 91 ASP A O 1
ATOM 711 N N . ASP A 1 92 ? 12.291 -10.257 -14.953 1.00 95.81 92 ASP A N 1
ATOM 712 C CA . ASP A 1 92 ? 11.898 -9.744 -13.639 1.00 95.81 92 ASP A CA 1
ATOM 713 C C . ASP A 1 92 ? 13.064 -9.107 -12.868 1.00 95.81 92 ASP A C 1
ATOM 715 O O . ASP A 1 92 ? 12.831 -8.260 -12.004 1.00 95.81 92 ASP A O 1
ATOM 719 N N . GLU A 1 93 ? 14.317 -9.472 -13.153 1.00 96.38 93 GLU A N 1
ATOM 720 C CA . GLU A 1 93 ? 15.473 -8.868 -12.483 1.00 96.38 93 GLU A CA 1
ATOM 721 C C . GLU A 1 93 ? 15.676 -7.431 -12.965 1.00 96.38 93 GLU A C 1
ATOM 723 O O . GLU A 1 93 ? 15.854 -6.519 -12.149 1.00 96.38 93 GLU A O 1
ATOM 728 N N . GLN A 1 94 ? 15.543 -7.205 -14.274 1.00 98.00 94 GLN A N 1
ATOM 729 C CA . GLN A 1 94 ? 15.503 -5.858 -14.839 1.00 98.00 94 GLN A CA 1
ATOM 730 C C . GLN A 1 94 ? 14.287 -5.079 -14.338 1.00 98.00 94 GLN A C 1
ATOM 732 O O . GLN A 1 94 ? 14.427 -3.918 -13.945 1.00 98.00 94 GLN A O 1
ATOM 737 N N . ALA A 1 95 ? 13.109 -5.706 -14.265 1.00 98.38 95 ALA A N 1
ATOM 738 C CA . ALA A 1 95 ? 11.924 -5.060 -13.706 1.00 98.38 95 ALA A CA 1
ATOM 739 C C . ALA A 1 95 ? 12.157 -4.576 -12.265 1.00 98.38 95 ALA A C 1
ATOM 741 O O . ALA A 1 95 ? 11.873 -3.419 -11.944 1.00 98.38 95 ALA A O 1
ATOM 742 N N . ILE A 1 96 ? 12.754 -5.421 -11.415 1.00 97.69 96 ILE A N 1
ATOM 743 C CA . ILE A 1 96 ? 13.127 -5.065 -10.039 1.00 97.69 96 ILE A CA 1
ATOM 744 C C . ILE A 1 96 ? 14.105 -3.892 -10.022 1.00 97.69 96 ILE A C 1
ATOM 746 O O . ILE A 1 96 ? 13.931 -2.984 -9.206 1.00 97.69 96 ILE A O 1
ATOM 750 N N . ALA A 1 97 ? 15.123 -3.887 -10.885 1.00 98.31 97 ALA A N 1
ATOM 751 C CA . ALA A 1 97 ? 16.110 -2.812 -10.934 1.00 98.31 97 ALA A CA 1
ATOM 752 C C . ALA A 1 97 ? 15.457 -1.462 -11.275 1.00 98.31 97 ALA A C 1
ATOM 754 O O . ALA A 1 97 ? 15.629 -0.482 -10.541 1.00 98.31 97 ALA A O 1
ATOM 755 N N . TRP A 1 98 ? 14.640 -1.428 -12.329 1.00 98.62 98 TRP A N 1
ATOM 756 C CA . TRP A 1 98 ? 13.949 -0.219 -12.779 1.00 98.62 98 TRP A CA 1
ATOM 757 C C . TRP A 1 98 ? 12.891 0.268 -11.790 1.00 98.62 98 TRP A C 1
ATOM 759 O O . TRP A 1 98 ? 12.866 1.453 -11.448 1.00 98.62 98 TRP A O 1
ATOM 769 N N . TRP A 1 99 ? 12.072 -0.632 -11.244 1.00 98.69 99 TRP A N 1
ATOM 770 C CA . TRP A 1 99 ? 11.120 -0.266 -10.198 1.00 98.69 99 TRP A CA 1
ATOM 771 C C . TRP A 1 99 ? 11.817 0.196 -8.924 1.00 98.69 99 TRP A C 1
ATOM 773 O O . TRP A 1 99 ? 11.364 1.155 -8.313 1.00 98.69 99 TRP A O 1
ATOM 783 N N . THR A 1 100 ? 12.948 -0.398 -8.540 1.00 98.44 100 THR A N 1
ATOM 784 C CA . THR A 1 100 ? 13.727 0.086 -7.388 1.00 98.44 100 THR A CA 1
ATOM 785 C C . THR A 1 100 ? 14.239 1.504 -7.626 1.00 98.44 100 THR A C 1
ATOM 787 O O . THR A 1 100 ? 14.187 2.324 -6.707 1.00 98.44 100 THR A O 1
ATOM 790 N N . LYS A 1 101 ? 14.695 1.822 -8.847 1.00 97.81 101 LYS A N 1
ATOM 791 C CA . LYS A 1 101 ? 15.091 3.188 -9.216 1.00 97.81 101 LYS A CA 1
ATOM 792 C C . LYS A 1 101 ? 13.907 4.150 -9.078 1.00 97.81 101 LYS A C 1
ATOM 794 O O . LYS A 1 101 ? 13.991 5.096 -8.301 1.00 97.81 101 LYS A O 1
ATOM 799 N N . ALA A 1 102 ? 12.779 3.859 -9.724 1.00 98.56 102 ALA A N 1
ATOM 800 C CA . ALA A 1 102 ? 11.562 4.671 -9.631 1.00 98.56 102 ALA A CA 1
ATOM 801 C C . ALA A 1 102 ? 11.095 4.884 -8.178 1.00 98.56 102 ALA A C 1
ATOM 803 O O . ALA A 1 102 ? 10.796 5.999 -7.750 1.00 98.56 102 ALA A O 1
ATOM 804 N N . ALA A 1 103 ? 11.081 3.809 -7.395 1.00 98.25 103 ALA A N 1
ATOM 805 C CA . ALA A 1 103 ? 10.634 3.792 -6.011 1.00 98.25 103 ALA A CA 1
ATOM 806 C C . ALA A 1 103 ? 11.510 4.664 -5.092 1.00 98.25 103 ALA A C 1
ATOM 808 O O . ALA A 1 103 ? 10.991 5.396 -4.244 1.00 98.25 103 ALA A O 1
ATOM 809 N N . ARG A 1 104 ? 12.835 4.652 -5.294 1.00 96.56 104 ARG A N 1
ATOM 810 C CA . ARG A 1 104 ? 13.783 5.522 -4.572 1.00 96.56 104 ARG A CA 1
ATOM 811 C C . ARG A 1 104 ? 13.590 7.008 -4.882 1.00 96.56 104 ARG A C 1
ATOM 813 O O . ARG A 1 104 ? 13.882 7.832 -4.024 1.00 96.56 104 ARG A O 1
ATOM 820 N N . HIS A 1 105 ? 13.045 7.330 -6.052 1.00 94.38 105 HIS A N 1
ATOM 821 C CA . HIS A 1 105 ? 12.656 8.685 -6.453 1.00 94.38 105 HIS A CA 1
ATOM 822 C C . HIS A 1 105 ? 11.184 9.012 -6.119 1.00 94.38 105 HIS A C 1
ATOM 824 O O . HIS A 1 105 ? 10.613 9.957 -6.656 1.00 94.38 105 HIS A O 1
ATOM 830 N N . GLY A 1 106 ? 10.554 8.252 -5.213 1.00 93.44 106 GLY A N 1
ATOM 831 C CA . GLY A 1 106 ? 9.225 8.562 -4.676 1.00 93.44 106 GLY A CA 1
ATOM 832 C C . GLY A 1 106 ? 8.044 8.029 -5.492 1.00 93.44 106 GLY A C 1
ATOM 833 O O . GLY A 1 106 ? 6.907 8.402 -5.208 1.00 93.44 106 GLY A O 1
ATOM 834 N N . HIS A 1 107 ? 8.264 7.145 -6.473 1.00 97.31 107 HIS A N 1
ATOM 835 C CA . HIS A 1 107 ? 7.165 6.542 -7.234 1.00 97.31 107 HIS A CA 1
ATOM 836 C C . HIS A 1 107 ? 6.419 5.491 -6.404 1.00 97.31 107 HIS A C 1
ATOM 838 O O . HIS A 1 107 ? 6.899 4.370 -6.205 1.00 97.31 107 HIS A O 1
ATOM 844 N N . ALA A 1 108 ? 5.217 5.829 -5.941 1.00 97.88 108 ALA A N 1
ATOM 845 C CA . ALA A 1 108 ? 4.419 4.949 -5.091 1.00 97.88 108 ALA A CA 1
ATOM 846 C C . ALA A 1 108 ? 4.049 3.626 -5.793 1.00 97.88 108 ALA A C 1
ATOM 848 O O . ALA A 1 108 ? 4.172 2.557 -5.189 1.00 97.88 108 ALA A O 1
ATOM 849 N N . ASP A 1 109 ? 3.683 3.674 -7.081 1.00 98.38 109 ASP A N 1
ATOM 850 C CA . ASP A 1 109 ? 3.307 2.470 -7.846 1.00 98.38 109 ASP A CA 1
ATOM 851 C C . ASP A 1 109 ? 4.485 1.514 -8.046 1.00 98.38 109 ASP A C 1
ATOM 853 O O . ASP A 1 109 ? 4.292 0.309 -8.176 1.00 98.38 109 ASP A O 1
ATOM 857 N N . ALA A 1 110 ? 5.722 2.021 -8.016 1.00 98.50 110 ALA A N 1
ATOM 858 C CA . ALA A 1 110 ? 6.903 1.182 -8.155 1.00 98.50 110 ALA A CA 1
ATOM 859 C C . ALA A 1 110 ? 7.154 0.368 -6.878 1.00 98.50 110 ALA A C 1
ATOM 861 O O . ALA A 1 110 ? 7.417 -0.832 -6.955 1.00 98.50 110 ALA A O 1
ATOM 862 N N . TRP A 1 111 ? 6.980 0.978 -5.697 1.00 98.50 111 TRP A N 1
ATOM 863 C CA . TRP A 1 111 ? 6.957 0.231 -4.435 1.00 98.50 111 TRP A CA 1
ATOM 864 C C . TRP A 1 111 ? 5.830 -0.808 -4.417 1.00 98.50 111 TRP A C 1
ATOM 866 O O . TRP A 1 111 ? 6.046 -1.945 -4.000 1.00 98.50 111 TRP A O 1
ATOM 876 N N . TYR A 1 112 ? 4.640 -0.457 -4.909 1.00 98.44 112 TYR A N 1
ATOM 877 C CA . TYR A 1 112 ? 3.521 -1.394 -4.991 1.00 98.44 112 TYR A CA 1
ATOM 878 C C . TYR A 1 112 ? 3.805 -2.567 -5.945 1.00 98.44 112 TYR A C 1
ATOM 880 O O . TYR A 1 112 ? 3.567 -3.720 -5.579 1.00 98.44 112 TYR A O 1
ATOM 888 N N . ALA A 1 113 ? 4.369 -2.306 -7.127 1.00 98.19 113 ALA A N 1
ATOM 889 C CA . ALA A 1 113 ? 4.757 -3.327 -8.101 1.00 98.19 113 ALA A CA 1
ATOM 890 C C . ALA A 1 113 ? 5.829 -4.278 -7.550 1.00 98.19 113 ALA A C 1
ATOM 892 O O . ALA A 1 113 ? 5.677 -5.496 -7.649 1.00 98.19 113 ALA A O 1
ATOM 893 N N . LEU A 1 114 ? 6.849 -3.746 -6.864 1.00 97.94 114 LEU A N 1
ATOM 894 C CA . LEU A 1 114 ? 7.824 -4.561 -6.134 1.00 97.94 114 LEU A CA 1
ATOM 895 C C . LEU A 1 114 ? 7.135 -5.436 -5.080 1.00 97.94 114 LEU A C 1
ATOM 897 O O . LEU A 1 114 ? 7.429 -6.625 -4.983 1.00 97.94 114 LEU A O 1
ATOM 901 N N . GLY A 1 115 ? 6.192 -4.880 -4.313 1.00 96.88 115 GLY A N 1
ATOM 902 C CA . GLY A 1 115 ? 5.393 -5.629 -3.340 1.00 96.88 115 GLY A CA 1
ATOM 903 C C . GLY A 1 115 ? 4.654 -6.813 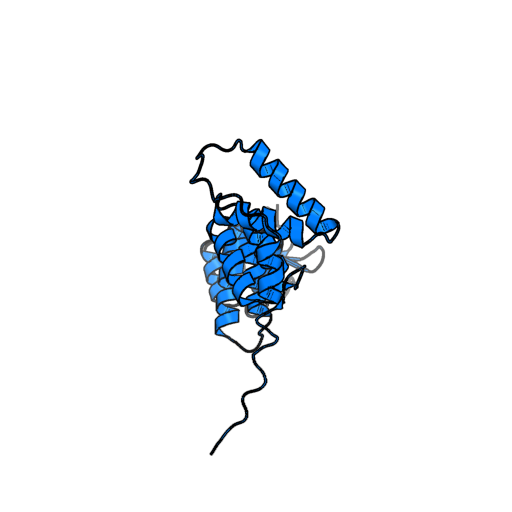-3.966 1.00 96.88 115 GLY A C 1
ATOM 904 O O . GLY A 1 115 ? 4.770 -7.933 -3.467 1.00 96.88 115 GLY A O 1
ATOM 905 N N . GLN A 1 116 ? 3.966 -6.583 -5.089 1.00 95.94 116 GLN A N 1
ATOM 906 C CA . GLN A 1 116 ? 3.245 -7.623 -5.829 1.00 95.94 116 GLN A CA 1
ATOM 907 C C . GLN A 1 116 ? 4.184 -8.713 -6.349 1.00 95.94 116 GLN A C 1
ATOM 909 O O . GLN A 1 116 ? 3.923 -9.898 -6.139 1.00 95.94 116 GLN A O 1
ATOM 914 N N . LEU A 1 117 ? 5.306 -8.327 -6.961 1.00 94.81 117 LEU A N 1
ATOM 915 C CA . LEU A 1 117 ? 6.288 -9.272 -7.491 1.00 94.81 117 LEU A CA 1
ATOM 916 C C . LEU A 1 117 ? 6.869 -10.169 -6.387 1.00 94.81 117 LEU A C 1
ATOM 918 O O . LEU A 1 117 ? 7.015 -11.378 -6.570 1.00 94.81 117 LEU A O 1
ATOM 922 N N . MET A 1 118 ? 7.133 -9.608 -5.202 1.00 94.06 118 MET A N 1
ATOM 923 C CA . MET A 1 118 ? 7.597 -10.388 -4.051 1.00 94.06 118 MET A CA 1
ATOM 924 C C . MET A 1 118 ? 6.532 -11.350 -3.494 1.00 94.06 118 MET A C 1
ATOM 926 O O . MET A 1 118 ? 6.887 -12.305 -2.802 1.00 94.06 118 MET A O 1
ATOM 930 N N . GLU A 1 119 ? 5.240 -11.137 -3.764 1.00 89.88 119 GLU A N 1
ATOM 931 C CA . GLU A 1 119 ? 4.175 -12.057 -3.341 1.00 89.88 119 GLU A CA 1
ATOM 932 C C . GLU A 1 119 ? 3.969 -13.253 -4.278 1.00 89.88 119 GLU A C 1
ATOM 934 O O . GLU A 1 119 ? 3.428 -14.268 -3.825 1.00 89.88 119 GLU A O 1
ATOM 939 N N . LEU A 1 120 ? 4.404 -13.165 -5.542 1.00 85.75 120 LEU A N 1
ATOM 940 C CA . LEU A 1 120 ? 4.207 -14.230 -6.534 1.00 85.75 120 LEU A CA 1
ATOM 941 C C . LEU A 1 120 ? 4.903 -15.539 -6.131 1.00 85.75 120 LEU A C 1
ATOM 943 O O . LEU A 1 120 ? 4.341 -16.621 -6.317 1.00 85.75 120 LEU A O 1
ATOM 947 N N . ASP A 1 121 ? 6.071 -15.464 -5.485 1.00 75.75 121 ASP A N 1
ATOM 948 C CA . ASP A 1 121 ? 6.696 -16.640 -4.877 1.00 75.75 121 ASP A CA 1
ATOM 949 C C . ASP A 1 121 ? 6.156 -16.880 -3.461 1.00 75.75 121 ASP A C 1
ATOM 951 O O . ASP A 1 121 ? 6.672 -16.416 -2.439 1.00 75.75 121 ASP A O 1
ATOM 955 N N . THR A 1 122 ? 5.084 -17.664 -3.394 1.00 66.62 122 THR A N 1
ATOM 956 C CA . THR A 1 122 ? 4.407 -17.968 -2.132 1.00 66.62 122 THR A CA 1
ATOM 957 C C . THR A 1 122 ? 5.181 -18.922 -1.213 1.00 66.62 122 THR A C 1
ATOM 959 O O . THR A 1 122 ? 4.727 -19.144 -0.083 1.00 66.62 122 THR A O 1
ATOM 962 N N . LYS A 1 123 ? 6.327 -19.482 -1.617 1.00 79.19 123 LYS A N 1
ATOM 963 C CA . LYS A 1 123 ? 7.119 -20.389 -0.766 1.00 79.19 123 LYS A CA 1
ATOM 964 C C . LYS A 1 123 ? 8.296 -19.679 -0.096 1.00 79.19 123 LYS A C 1
ATOM 966 O O . LYS A 1 123 ? 8.654 -20.054 1.024 1.00 79.19 123 LYS A O 1
ATOM 971 N N . ASP A 1 124 ? 8.819 -18.615 -0.698 1.00 85.81 124 ASP A N 1
ATOM 972 C CA . ASP A 1 124 ? 9.912 -17.825 -0.134 1.00 85.81 124 ASP A CA 1
ATOM 973 C C . ASP A 1 124 ? 9.429 -16.880 0.990 1.00 85.81 124 ASP A C 1
ATOM 975 O O . ASP A 1 124 ? 8.742 -15.873 0.790 1.00 85.81 124 ASP A O 1
ATOM 979 N N . LYS A 1 125 ? 9.809 -17.202 2.232 1.00 82.19 125 LYS A N 1
ATOM 980 C CA . LYS A 1 125 ? 9.486 -16.384 3.412 1.00 82.19 125 LYS A CA 1
ATOM 981 C C . LYS A 1 125 ? 10.195 -15.026 3.406 1.00 82.19 125 LYS A C 1
ATOM 983 O O . LYS A 1 125 ? 9.630 -14.069 3.934 1.00 82.19 125 LYS A O 1
ATOM 988 N N . ALA A 1 126 ? 11.399 -14.934 2.844 1.00 85.19 126 ALA A N 1
ATOM 989 C CA . ALA A 1 126 ? 12.165 -13.694 2.776 1.00 85.19 126 ALA A CA 1
ATOM 990 C C . ALA A 1 126 ? 11.534 -12.719 1.776 1.00 85.19 126 ALA A C 1
ATOM 992 O O . ALA A 1 126 ? 11.359 -11.543 2.101 1.00 85.19 126 ALA A O 1
ATOM 993 N N . ARG A 1 127 ? 11.089 -13.206 0.611 1.00 86.12 127 ARG A N 1
ATOM 994 C CA . ARG A 1 127 ? 10.308 -12.391 -0.338 1.00 86.12 127 ARG A CA 1
ATOM 995 C C . ARG A 1 127 ? 9.005 -11.888 0.284 1.00 86.12 127 ARG A C 1
ATOM 997 O O . ARG A 1 127 ? 8.752 -10.687 0.271 1.00 86.12 127 ARG A O 1
ATOM 1004 N N . LYS A 1 128 ? 8.243 -12.743 0.977 1.00 81.38 128 LYS A N 1
ATOM 1005 C CA . LYS A 1 128 ? 7.047 -12.299 1.729 1.00 81.38 128 LYS A CA 1
ATOM 1006 C C . LYS A 1 128 ? 7.345 -11.240 2.786 1.00 81.38 128 LYS A C 1
ATOM 1008 O O . LYS A 1 128 ? 6.497 -10.389 3.055 1.00 81.38 128 LYS A O 1
ATOM 1013 N N . ALA A 1 129 ? 8.505 -11.323 3.437 1.00 85.69 129 ALA A N 1
ATOM 1014 C CA . ALA A 1 129 ? 8.913 -10.322 4.407 1.00 85.69 129 ALA A CA 1
ATOM 1015 C C . ALA A 1 129 ? 9.135 -8.966 3.726 1.00 85.69 129 ALA A C 1
ATOM 1017 O O . ALA A 1 129 ? 8.545 -7.996 4.197 1.00 85.69 129 ALA A O 1
ATOM 1018 N N . LYS A 1 130 ? 9.859 -8.944 2.597 1.00 90.75 130 LYS A N 1
ATOM 1019 C CA . LYS A 1 130 ? 10.089 -7.746 1.772 1.00 90.75 130 LYS A CA 1
ATOM 1020 C C . LYS A 1 130 ? 8.804 -7.154 1.199 1.00 90.75 130 LYS A C 1
ATOM 1022 O O . LYS A 1 130 ? 8.665 -5.939 1.174 1.00 90.75 130 LYS A O 1
ATOM 1027 N N . ALA A 1 131 ? 7.849 -7.992 0.784 1.00 93.81 131 ALA A N 1
ATOM 1028 C CA . ALA A 1 131 ? 6.571 -7.522 0.251 1.00 93.81 131 ALA A CA 1
ATOM 1029 C C . ALA A 1 131 ? 5.859 -6.581 1.236 1.00 93.81 131 ALA A C 1
ATOM 1031 O O . ALA A 1 131 ? 5.380 -5.522 0.844 1.00 93.81 131 ALA A O 1
ATOM 1032 N N . LEU A 1 132 ? 5.834 -6.937 2.529 1.00 93.50 132 LEU A N 1
ATOM 1033 C CA . LEU A 1 132 ? 5.247 -6.082 3.563 1.00 93.50 132 LEU A CA 1
ATOM 1034 C C . LEU A 1 132 ? 5.941 -4.716 3.639 1.00 93.50 132 LEU A C 1
ATOM 1036 O O . LEU A 1 132 ? 5.253 -3.702 3.736 1.00 93.50 132 LEU A O 1
ATOM 1040 N N . ASP A 1 133 ? 7.272 -4.698 3.592 1.00 94.19 133 ASP A N 1
ATOM 1041 C CA . ASP A 1 133 ? 8.047 -3.460 3.667 1.00 94.19 133 ASP A CA 1
ATOM 1042 C C . ASP A 1 133 ? 7.743 -2.566 2.453 1.00 94.19 133 ASP A C 1
ATOM 1044 O O . ASP A 1 133 ? 7.431 -1.389 2.617 1.00 94.19 133 ASP A O 1
ATOM 1048 N N . TYR A 1 134 ? 7.693 -3.140 1.248 1.00 97.38 134 TYR A N 1
ATOM 1049 C CA . TYR A 1 134 ? 7.335 -2.413 0.026 1.00 97.38 134 TYR A CA 1
ATOM 1050 C C . TYR A 1 134 ? 5.899 -1.874 0.041 1.00 97.38 134 TYR A C 1
ATOM 1052 O O . TYR A 1 134 ? 5.672 -0.724 -0.331 1.00 97.38 134 TYR A O 1
ATOM 1060 N N . TYR A 1 135 ? 4.925 -2.644 0.536 1.00 97.44 135 TYR A N 1
ATOM 1061 C CA . TYR A 1 135 ? 3.558 -2.140 0.695 1.00 97.44 135 TYR A CA 1
ATOM 1062 C C . TYR A 1 135 ? 3.460 -1.012 1.725 1.00 97.44 135 TYR A C 1
ATOM 1064 O O . TYR A 1 135 ? 2.655 -0.101 1.538 1.00 97.44 135 TYR A O 1
ATOM 1072 N N . LEU A 1 136 ? 4.255 -1.047 2.800 1.00 96.00 136 LEU A N 1
ATOM 1073 C CA . LEU A 1 136 ? 4.316 0.057 3.760 1.00 96.00 136 LEU A CA 1
ATOM 1074 C C . LEU A 1 136 ? 4.872 1.326 3.107 1.00 96.00 136 LEU A C 1
ATOM 1076 O O . LEU A 1 136 ? 4.264 2.381 3.276 1.00 96.00 136 LEU A O 1
ATOM 1080 N N . GLU A 1 137 ? 5.948 1.233 2.320 1.00 96.88 137 GLU A N 1
ATOM 1081 C CA . GLU A 1 137 ? 6.488 2.397 1.600 1.00 96.88 137 GLU A CA 1
ATOM 1082 C C . GLU A 1 137 ? 5.497 2.961 0.575 1.00 96.88 137 GLU A C 1
ATOM 1084 O O . GLU A 1 137 ? 5.217 4.161 0.580 1.00 96.88 137 GLU A O 1
ATOM 1089 N N . ALA A 1 138 ? 4.878 2.105 -0.243 1.00 98.00 138 ALA A N 1
ATOM 1090 C CA . ALA A 1 138 ? 3.849 2.532 -1.192 1.00 98.00 138 ALA A CA 1
ATOM 1091 C C . ALA A 1 138 ? 2.688 3.249 -0.479 1.00 98.00 138 ALA A C 1
ATOM 1093 O O . ALA A 1 138 ? 2.242 4.318 -0.896 1.00 98.00 138 ALA A O 1
ATOM 1094 N N . ALA A 1 139 ? 2.217 2.689 0.636 1.00 96.44 139 ALA A N 1
ATOM 1095 C CA . ALA A 1 139 ? 1.113 3.246 1.405 1.00 96.44 139 ALA A CA 1
ATOM 1096 C C . ALA A 1 139 ? 1.470 4.576 2.097 1.00 96.44 139 ALA A C 1
ATOM 1098 O O . ALA A 1 139 ? 0.607 5.454 2.185 1.00 96.44 139 ALA A O 1
ATOM 1099 N N . ARG A 1 140 ? 2.721 4.758 2.551 1.00 95.06 140 ARG A N 1
ATOM 1100 C CA . ARG A 1 140 ? 3.231 6.043 3.075 1.00 95.06 140 ARG A CA 1
ATOM 1101 C C . ARG A 1 140 ? 3.224 7.138 2.018 1.00 95.06 140 ARG A C 1
ATOM 1103 O O . ARG A 1 140 ? 2.913 8.280 2.343 1.00 95.06 140 ARG A O 1
ATOM 1110 N N . LEU A 1 141 ? 3.508 6.773 0.772 1.00 95.12 141 LEU A N 1
ATOM 1111 C CA . LEU A 1 141 ? 3.426 7.661 -0.388 1.00 95.12 141 LEU A CA 1
ATOM 1112 C C . LEU A 1 141 ? 1.990 7.836 -0.914 1.00 95.12 141 LEU A C 1
ATOM 1114 O O . LEU A 1 141 ? 1.782 8.495 -1.926 1.00 95.12 141 LEU A O 1
ATOM 1118 N N . GLY A 1 142 ? 0.988 7.275 -0.228 1.00 93.38 142 GLY A N 1
ATOM 1119 C CA . GLY A 1 142 ? -0.425 7.473 -0.547 1.00 93.38 142 GLY A CA 1
ATOM 1120 C C . GLY A 1 142 ? -1.037 6.437 -1.490 1.00 93.38 142 GLY A C 1
ATOM 1121 O O . GLY A 1 142 ? -2.198 6.595 -1.850 1.00 93.38 142 GLY A O 1
ATOM 1122 N N . HIS A 1 143 ? -0.329 5.361 -1.853 1.00 96.38 143 HIS A N 1
ATOM 1123 C CA . HIS A 1 143 ? -0.868 4.344 -2.762 1.00 96.38 143 HIS A CA 1
ATOM 1124 C C . HIS A 1 143 ? -2.062 3.603 -2.146 1.00 96.38 143 HIS A C 1
ATOM 1126 O O . HIS A 1 143 ? -1.919 2.832 -1.192 1.00 96.38 143 HIS A O 1
ATOM 1132 N N . GLU A 1 144 ? -3.249 3.778 -2.722 1.00 94.81 144 GLU A N 1
ATOM 1133 C CA . GLU A 1 144 ? -4.502 3.306 -2.125 1.00 94.81 144 GLU A CA 1
ATOM 1134 C C . GLU A 1 144 ? -4.610 1.778 -2.069 1.00 94.81 144 GLU A C 1
ATOM 1136 O O . GLU A 1 144 ? -5.000 1.234 -1.029 1.00 94.81 144 GLU A O 1
ATOM 1141 N N . ASP A 1 145 ? -4.197 1.072 -3.128 1.00 95.88 145 ASP A N 1
ATOM 1142 C CA . ASP A 1 145 ? -4.228 -0.398 -3.128 1.00 95.88 145 ASP A CA 1
ATOM 1143 C C . ASP A 1 145 ? -3.244 -0.996 -2.122 1.00 95.88 145 ASP A C 1
ATOM 1145 O O . ASP A 1 145 ? -3.569 -1.979 -1.454 1.00 95.88 145 ASP A O 1
ATOM 1149 N N . ALA A 1 146 ? -2.075 -0.376 -1.923 1.00 96.81 146 ALA A N 1
ATOM 1150 C CA . ALA A 1 146 ? -1.149 -0.765 -0.865 1.00 96.81 146 ALA A CA 1
ATOM 1151 C C . ALA A 1 146 ? -1.793 -0.590 0.520 1.00 96.81 146 ALA A C 1
ATOM 1153 O O . ALA A 1 146 ? -1.772 -1.512 1.341 1.00 96.81 146 ALA A O 1
ATOM 1154 N N . GLN A 1 147 ? -2.461 0.544 0.773 1.00 95.38 147 GLN A N 1
ATOM 1155 C CA . GLN A 1 147 ? -3.212 0.740 2.019 1.00 95.38 147 GLN A CA 1
ATOM 1156 C C . GLN A 1 147 ? -4.317 -0.309 2.182 1.00 95.38 147 GLN A C 1
ATOM 1158 O O . GLN A 1 147 ? -4.516 -0.851 3.272 1.00 95.38 147 GLN A O 1
ATOM 1163 N N . GLN A 1 148 ? -5.057 -0.616 1.114 1.00 94.56 148 GLN A N 1
ATOM 1164 C CA . GLN A 1 148 ? -6.119 -1.616 1.142 1.00 94.56 148 GLN A CA 1
ATOM 1165 C C . GLN A 1 148 ? -5.568 -3.017 1.4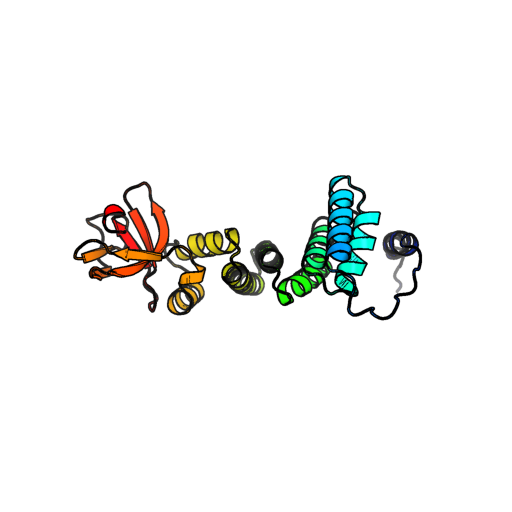27 1.00 94.56 148 GLN A C 1
ATOM 1167 O O . GLN A 1 148 ? -6.137 -3.739 2.254 1.00 94.56 148 GLN A O 1
ATOM 1172 N N . TRP A 1 149 ? -4.440 -3.374 0.819 1.00 95.31 149 TRP A N 1
ATOM 1173 C CA . TRP A 1 149 ? -3.732 -4.621 1.073 1.00 95.31 149 TRP A CA 1
ATOM 1174 C C . TRP A 1 149 ? -3.331 -4.741 2.549 1.00 95.31 149 TRP A C 1
ATOM 1176 O O . TRP A 1 149 ? -3.643 -5.746 3.203 1.00 95.31 149 TRP A O 1
ATOM 1186 N N . LEU A 1 150 ? -2.742 -3.681 3.119 1.00 95.62 150 LEU A N 1
ATOM 1187 C CA . LEU A 1 150 ? -2.356 -3.620 4.533 1.00 95.62 150 LEU A CA 1
ATOM 1188 C C . LEU A 1 150 ? -3.578 -3.768 5.449 1.00 95.62 150 LEU A C 1
ATOM 1190 O O . LEU A 1 150 ? -3.556 -4.575 6.385 1.00 95.62 150 LEU A O 1
ATOM 1194 N N . ARG A 1 151 ? -4.675 -3.052 5.155 1.00 94.44 151 ARG A N 1
ATOM 1195 C CA . ARG A 1 151 ? -5.954 -3.159 5.881 1.00 94.44 151 ARG A CA 1
ATOM 1196 C C . ARG A 1 151 ? -6.488 -4.580 5.878 1.00 94.44 151 ARG A C 1
ATOM 1198 O O . ARG A 1 151 ? -6.800 -5.113 6.941 1.00 94.44 151 ARG A O 1
ATOM 1205 N N . HIS A 1 152 ? -6.566 -5.210 4.709 1.00 92.50 152 HIS A N 1
ATOM 1206 C CA . HIS A 1 152 ? -7.082 -6.567 4.570 1.00 92.50 152 HIS A CA 1
ATOM 1207 C C . HIS A 1 152 ? -6.264 -7.570 5.398 1.00 92.50 152 HIS A C 1
ATOM 1209 O O . HIS A 1 152 ? -6.824 -8.428 6.089 1.00 92.50 152 HIS A O 1
ATOM 1215 N N . ARG A 1 153 ? -4.935 -7.430 5.410 1.00 93.44 153 ARG A N 1
ATOM 1216 C CA . ARG A 1 153 ? -4.038 -8.310 6.173 1.00 93.44 153 ARG A CA 1
ATOM 1217 C C . ARG A 1 153 ? -4.138 -8.074 7.681 1.00 93.44 153 ARG A C 1
ATOM 1219 O O . ARG A 1 153 ? -4.245 -9.034 8.446 1.00 93.44 153 ARG A O 1
ATOM 1226 N N . LEU A 1 154 ? -4.211 -6.812 8.103 1.00 92.62 154 LEU A N 1
ATOM 1227 C CA . LEU A 1 154 ? -4.463 -6.405 9.489 1.00 92.62 154 LEU A CA 1
ATOM 1228 C C . LEU A 1 154 ? -5.875 -6.814 9.968 1.00 92.62 154 LEU A C 1
ATOM 1230 O O . LEU A 1 154 ? -6.127 -7.044 11.156 1.00 92.62 154 LEU A O 1
ATOM 1234 N N . ALA A 1 155 ? -6.819 -6.974 9.038 1.00 88.50 155 ALA A N 1
ATOM 1235 C CA . ALA A 1 155 ? -8.177 -7.408 9.323 1.00 88.50 155 ALA A CA 1
ATOM 1236 C C . ALA A 1 155 ? -8.325 -8.918 9.595 1.00 88.50 155 ALA A C 1
ATOM 1238 O O . ALA A 1 155 ? -9.381 -9.342 10.079 1.00 88.50 155 ALA A O 1
ATOM 1239 N N . ARG A 1 156 ? -7.268 -9.720 9.433 1.00 88.94 156 ARG A N 1
ATOM 1240 C CA . ARG A 1 156 ? -7.277 -11.158 9.756 1.00 88.94 156 ARG A CA 1
ATOM 1241 C C . ARG A 1 156 ? -7.403 -11.427 11.264 1.00 88.94 156 ARG A C 1
ATOM 1243 O O . ARG A 1 156 ? -7.262 -10.526 12.094 1.00 88.94 156 ARG A O 1
ATOM 1250 N N . LEU A 1 157 ? -7.712 -12.677 11.627 1.00 80.81 157 LEU A N 1
ATOM 1251 C CA . LEU A 1 157 ? -7.878 -13.100 13.028 1.00 80.81 157 LEU A CA 1
ATOM 1252 C C . LEU A 1 157 ? -6.561 -13.031 13.815 1.00 80.81 157 LEU A C 1
ATOM 1254 O O . LEU A 1 157 ? -6.564 -12.640 14.979 1.00 80.81 157 LEU A O 1
ATOM 1258 N N . LYS A 1 158 ? -5.452 -13.393 13.162 1.00 88.56 158 LYS A N 1
ATOM 1259 C CA . LYS A 1 158 ? -4.086 -13.314 13.690 1.00 88.56 158 LYS A CA 1
ATOM 1260 C C . LYS A 1 158 ? -3.230 -12.493 12.715 1.00 88.56 158 LYS A C 1
ATOM 1262 O O . LYS A 1 158 ? -2.644 -13.078 11.805 1.00 88.56 158 LYS A O 1
ATOM 1267 N N . PRO A 1 159 ? -3.244 -11.153 12.816 1.00 89.81 159 PRO A N 1
ATOM 1268 C CA . PRO A 1 159 ? -2.404 -10.296 11.983 1.00 89.81 159 PRO A CA 1
ATOM 1269 C C . PRO A 1 159 ? -0.914 -10.560 12.220 1.00 89.81 159 PRO A C 1
ATOM 1271 O O . PRO A 1 159 ? -0.530 -10.965 13.317 1.00 89.81 159 PRO A O 1
ATOM 1274 N N . ASP A 1 160 ? -0.084 -10.294 11.208 1.00 89.62 160 ASP A N 1
ATOM 1275 C CA . ASP A 1 160 ? 1.377 -10.290 11.358 1.00 89.62 160 ASP A CA 1
ATOM 1276 C C . ASP A 1 160 ? 1.768 -9.281 12.461 1.00 89.62 160 ASP A C 1
ATOM 1278 O O . ASP A 1 160 ? 1.316 -8.131 12.404 1.00 89.62 160 ASP A O 1
ATOM 1282 N N . PRO A 1 161 ? 2.576 -9.662 13.469 1.00 92.50 161 PRO A N 1
ATOM 1283 C CA . PRO A 1 161 ? 3.045 -8.740 14.501 1.00 92.50 161 PRO A CA 1
ATOM 1284 C C . PRO A 1 161 ? 3.692 -7.467 13.946 1.00 92.50 161 PRO A C 1
ATOM 1286 O O . PRO A 1 161 ? 3.470 -6.396 14.504 1.00 92.50 161 PRO A O 1
ATOM 1289 N N . ARG A 1 162 ? 4.389 -7.548 12.805 1.00 91.56 162 ARG A N 1
ATOM 1290 C CA . ARG A 1 162 ? 4.997 -6.383 12.141 1.00 91.56 162 ARG A CA 1
ATOM 1291 C C . ARG A 1 162 ? 3.952 -5.371 11.668 1.00 91.56 162 ARG A C 1
ATOM 1293 O O . ARG A 1 162 ? 4.173 -4.169 11.762 1.00 91.56 162 ARG A O 1
ATOM 1300 N N . LEU A 1 163 ? 2.777 -5.834 11.228 1.00 93.12 163 LEU A N 1
ATOM 1301 C CA . LEU A 1 163 ? 1.650 -4.953 10.893 1.00 93.12 163 LEU A CA 1
ATOM 1302 C C . LEU A 1 163 ? 1.058 -4.292 12.139 1.00 93.12 163 LEU A C 1
ATOM 1304 O O . LEU A 1 163 ? 0.617 -3.150 12.070 1.00 93.12 163 LEU A O 1
ATOM 1308 N N . LEU A 1 164 ? 1.030 -4.996 13.273 1.00 93.44 164 LEU A N 1
ATOM 1309 C CA . LEU A 1 164 ? 0.583 -4.417 14.542 1.00 93.44 164 LEU A CA 1
ATOM 1310 C C . LEU A 1 164 ? 1.576 -3.364 15.056 1.00 93.44 164 LEU A C 1
ATOM 1312 O O . LEU A 1 164 ? 1.149 -2.353 15.609 1.00 93.44 164 LEU A O 1
ATOM 1316 N N . ASP A 1 165 ? 2.874 -3.572 14.835 1.00 93.94 165 ASP A N 1
ATOM 1317 C CA . ASP A 1 165 ? 3.927 -2.596 15.133 1.00 93.94 165 ASP A CA 1
ATOM 1318 C C . ASP A 1 165 ? 3.844 -1.360 14.248 1.00 93.94 165 ASP A C 1
ATOM 1320 O O . ASP A 1 165 ? 3.889 -0.233 14.746 1.00 93.94 165 ASP A O 1
ATOM 1324 N N . ALA A 1 166 ? 3.655 -1.562 12.945 1.00 93.31 166 ALA A N 1
ATOM 1325 C CA . ALA A 1 166 ? 3.412 -0.475 12.012 1.00 93.31 166 ALA A CA 1
ATOM 1326 C C . ALA A 1 166 ? 2.118 0.277 12.364 1.00 93.31 166 ALA A C 1
ATOM 1328 O O . ALA A 1 166 ? 2.121 1.503 12.398 1.00 93.31 166 ALA A O 1
ATOM 1329 N N . LEU A 1 167 ? 1.031 -0.419 12.727 1.00 93.62 167 LEU A N 1
ATOM 1330 C CA . LEU A 1 167 ? -0.202 0.216 13.210 1.00 93.62 167 LEU A CA 1
ATOM 1331 C C . LEU A 1 167 ? 0.060 1.071 14.452 1.00 93.62 167 LEU A C 1
ATOM 1333 O O . LEU A 1 167 ? -0.485 2.163 14.570 1.00 93.62 167 LEU A O 1
ATOM 1337 N N . GLN A 1 168 ? 0.876 0.595 15.389 1.00 93.50 168 GLN A N 1
ATOM 1338 C CA . GLN A 1 168 ? 1.179 1.345 16.602 1.00 93.50 168 GLN A CA 1
ATOM 1339 C C . GLN A 1 168 ? 1.906 2.663 16.295 1.00 93.50 168 GLN A C 1
ATOM 1341 O O . GLN A 1 168 ? 1.577 3.682 16.905 1.00 93.50 168 GLN A O 1
ATOM 1346 N N . LYS A 1 169 ? 2.872 2.642 15.368 1.00 91.56 169 LYS A N 1
ATOM 1347 C CA . LYS A 1 169 ? 3.763 3.777 15.071 1.00 91.56 169 LYS A CA 1
ATOM 1348 C C . LYS A 1 169 ? 3.200 4.727 14.011 1.00 91.56 169 LYS A C 1
ATOM 1350 O O . LYS A 1 169 ? 3.277 5.940 14.161 1.00 91.56 169 LYS A O 1
ATOM 1355 N N . GLU A 1 170 ? 2.591 4.180 12.966 1.00 92.00 170 GLU A N 1
ATOM 1356 C CA . GLU A 1 170 ? 2.279 4.876 11.712 1.00 92.00 170 GLU A CA 1
ATOM 1357 C C . GLU A 1 170 ? 0.854 4.571 11.229 1.00 92.00 170 GLU A C 1
ATOM 1359 O O . GLU A 1 170 ? 0.567 4.408 10.048 1.00 92.00 170 GLU A O 1
ATOM 1364 N N . TRP A 1 171 ? -0.083 4.513 12.170 1.00 90.75 171 TRP A N 1
ATOM 1365 C CA . TRP A 1 171 ? -1.494 4.185 11.956 1.00 90.75 171 TRP A CA 1
ATOM 1366 C C . TRP A 1 171 ? -2.187 4.872 10.762 1.00 90.75 171 TRP A C 1
ATOM 1368 O O . TRP A 1 171 ? -3.101 4.287 10.182 1.00 90.75 171 TRP A O 1
ATOM 1378 N N . ARG A 1 172 ? -1.764 6.082 10.372 1.00 89.12 172 ARG A N 1
ATOM 1379 C CA . ARG A 1 172 ? -2.316 6.822 9.220 1.00 89.12 172 ARG A CA 1
ATOM 1380 C C . ARG A 1 172 ? -2.113 6.100 7.884 1.00 89.12 172 ARG A C 1
ATOM 1382 O O . ARG A 1 172 ? -2.962 6.223 7.011 1.00 89.12 172 ARG A O 1
ATOM 1389 N N . VAL A 1 173 ? -1.059 5.292 7.767 1.00 91.81 173 VAL A N 1
ATOM 1390 C CA . VAL A 1 173 ? -0.741 4.482 6.577 1.00 91.81 173 VAL A CA 1
ATOM 1391 C C . VAL A 1 173 ? -1.825 3.434 6.301 1.00 91.81 173 VAL A C 1
ATOM 1393 O O . VAL A 1 173 ? -1.999 2.976 5.180 1.00 91.81 173 VAL A O 1
ATOM 1396 N N . PHE A 1 174 ? -2.609 3.052 7.310 1.00 91.56 174 PHE A N 1
ATOM 1397 C CA . PHE A 1 174 ? -3.621 2.012 7.158 1.00 91.56 174 PHE A CA 1
ATOM 1398 C C . PHE A 1 174 ? -4.967 2.552 6.681 1.00 91.56 174 PHE A C 1
ATOM 1400 O O . PHE A 1 174 ? -5.797 1.766 6.242 1.00 91.56 174 PHE A O 1
ATOM 1407 N N . GLY A 1 175 ? -5.244 3.854 6.739 1.00 84.81 175 GLY A N 1
ATOM 1408 C CA . GLY A 1 175 ? -6.491 4.393 6.198 1.00 84.81 175 GLY A CA 1
ATOM 1409 C C . GLY A 1 175 ? -7.166 5.468 7.034 1.00 84.81 175 GLY A C 1
ATOM 1410 O O . GLY A 1 175 ? -6.546 6.070 7.914 1.00 84.81 175 GLY A O 1
ATOM 1411 N N . PRO A 1 176 ? -8.461 5.721 6.764 1.00 89.31 176 PRO A N 1
ATOM 1412 C CA . PRO A 1 176 ? -9.143 6.868 7.323 1.00 89.31 176 PRO A CA 1
ATOM 1413 C C . PRO A 1 176 ? -9.283 6.743 8.837 1.00 89.31 176 PRO A C 1
ATOM 1415 O O . PRO A 1 176 ? -9.638 5.696 9.398 1.00 89.31 176 PRO A O 1
ATOM 1418 N N . THR A 1 177 ? -9.029 7.872 9.483 1.00 93.56 177 THR A N 1
ATOM 1419 C CA . THR A 1 177 ? -9.219 8.054 10.914 1.00 93.56 177 THR A CA 1
ATOM 1420 C C . THR A 1 177 ? -10.649 8.480 11.187 1.00 93.56 177 THR A C 1
ATOM 1422 O O . THR A 1 177 ? -11.147 9.409 10.562 1.00 93.56 177 THR A O 1
ATOM 1425 N N . ARG A 1 178 ? -11.280 7.839 12.166 1.00 96.81 178 ARG A N 1
ATOM 1426 C CA . ARG A 1 178 ? -12.539 8.282 12.772 1.00 96.81 178 ARG A CA 1
ATOM 1427 C C . ARG A 1 178 ? -12.351 8.457 14.268 1.00 96.81 178 ARG A C 1
ATOM 1429 O O . ARG A 1 178 ? -11.377 7.964 14.838 1.00 96.81 178 ARG A O 1
ATOM 1436 N N . LYS A 1 179 ? -13.281 9.127 14.925 1.00 98.00 179 LYS A N 1
ATOM 1437 C CA . LYS A 1 179 ? -13.345 9.265 16.376 1.00 98.00 179 LYS A CA 1
ATOM 1438 C C . LYS A 1 179 ? -14.613 8.625 16.913 1.00 98.00 179 LYS A C 1
ATOM 1440 O O . LYS A 1 179 ? -15.641 8.524 16.246 1.00 98.00 179 LYS A O 1
ATOM 1445 N N . ILE A 1 180 ? -14.554 8.201 18.170 1.00 98.50 180 ILE A N 1
ATOM 1446 C CA . ILE A 1 180 ? -15.759 7.798 18.895 1.00 98.50 180 ILE A CA 1
ATOM 1447 C C . ILE A 1 180 ? -16.617 9.045 19.151 1.00 98.50 180 ILE A C 1
ATOM 1449 O O . ILE A 1 180 ? -16.213 9.915 19.921 1.00 98.50 180 ILE A O 1
ATOM 1453 N N . LYS A 1 181 ? -17.807 9.137 18.547 1.00 98.38 181 LYS A N 1
ATOM 1454 C CA . LYS A 1 181 ? -18.728 10.269 18.774 1.00 98.38 181 LYS A CA 1
ATOM 1455 C C . LYS A 1 181 ? -19.636 10.088 19.991 1.00 98.38 181 LYS A C 1
ATOM 1457 O O . LYS A 1 181 ? -20.042 11.068 20.613 1.00 98.38 181 LYS A O 1
ATOM 1462 N N . ALA A 1 182 ? -19.950 8.841 20.340 1.00 97.38 182 ALA A N 1
ATOM 1463 C CA . ALA A 1 182 ? -20.737 8.511 21.528 1.00 97.38 182 ALA A CA 1
ATOM 1464 C C . ALA A 1 182 ? -19.927 8.731 22.819 1.00 97.38 182 ALA A C 1
ATOM 1466 O O . ALA A 1 182 ? -18.708 8.858 22.770 1.00 97.38 182 ALA A O 1
ATOM 1467 N N . ARG A 1 183 ? -20.582 8.715 23.992 1.00 97.81 183 ARG A N 1
ATOM 1468 C CA . ARG A 1 183 ? -19.897 8.816 25.302 1.00 97.81 183 ARG A CA 1
ATOM 1469 C C . ARG A 1 183 ? -18.777 7.778 25.450 1.00 97.81 183 ARG A C 1
ATOM 1471 O O . ARG A 1 183 ? -17.708 8.094 25.965 1.00 97.81 183 ARG A O 1
ATOM 1478 N N . ALA A 1 184 ? -19.031 6.555 24.990 1.00 97.50 184 ALA A N 1
ATOM 1479 C CA . ALA A 1 184 ? -18.041 5.496 24.882 1.00 97.50 184 ALA A CA 1
ATOM 1480 C C . ALA A 1 184 ? -18.448 4.467 23.816 1.00 97.50 184 ALA A C 1
ATOM 1482 O O . ALA A 1 184 ? -19.628 4.331 23.484 1.00 97.50 184 ALA A O 1
ATOM 1483 N N . ALA A 1 185 ? -17.478 3.699 23.324 1.00 98.25 185 ALA A N 1
ATOM 1484 C CA . ALA A 1 185 ? -17.685 2.562 22.438 1.00 98.25 185 ALA A CA 1
ATOM 1485 C C . ALA A 1 185 ? -16.922 1.332 22.939 1.00 98.25 185 ALA A C 1
ATOM 1487 O O . ALA A 1 185 ? -15.754 1.408 23.311 1.00 98.25 185 ALA A O 1
ATOM 1488 N N . ASN A 1 186 ? -17.570 0.168 22.920 1.00 98.31 186 ASN A N 1
ATOM 1489 C CA . ASN A 1 186 ? -16.912 -1.092 23.254 1.00 98.31 186 ASN A CA 1
ATOM 1490 C C . ASN A 1 186 ? -16.181 -1.637 22.022 1.00 98.31 186 ASN A C 1
ATOM 1492 O O . ASN A 1 186 ? -16.826 -1.955 21.022 1.00 98.31 186 ASN A O 1
ATOM 1496 N N . LEU A 1 187 ? -14.864 -1.803 22.129 1.00 98.06 187 LEU A N 1
ATOM 1497 C CA . LEU A 1 187 ? -14.054 -2.567 21.187 1.00 98.06 187 LEU A CA 1
ATOM 1498 C C . LEU A 1 187 ? -14.224 -4.057 21.492 1.00 98.06 187 LEU A C 1
ATOM 1500 O O . LEU A 1 187 ? -13.995 -4.493 22.624 1.00 98.06 187 LEU A O 1
ATOM 1504 N N . ARG A 1 188 ? -14.639 -4.849 20.504 1.00 97.94 188 ARG A N 1
ATOM 1505 C CA . ARG A 1 188 ? -15.008 -6.260 20.696 1.00 97.94 188 ARG A CA 1
ATOM 1506 C C . ARG A 1 188 ? -14.204 -7.209 19.821 1.00 97.94 188 ARG A C 1
ATOM 1508 O O . ARG A 1 188 ? -13.764 -6.850 18.737 1.00 97.94 188 ARG A O 1
ATOM 1515 N N . ALA A 1 189 ? -14.063 -8.453 20.272 1.00 95.88 189 ALA A N 1
ATOM 1516 C CA . ALA A 1 189 ? -13.334 -9.486 19.532 1.00 95.88 189 ALA A CA 1
ATOM 1517 C C . ALA A 1 189 ? -14.043 -9.925 18.235 1.00 95.88 189 ALA A C 1
ATOM 1519 O O . ALA A 1 189 ? -13.396 -10.358 17.287 1.00 95.88 189 ALA A O 1
ATOM 1520 N N . LYS A 1 190 ? -15.376 -9.811 18.188 1.00 95.44 190 LYS A N 1
ATOM 1521 C CA . LYS A 1 190 ? -16.225 -10.188 17.048 1.00 95.44 190 LYS A CA 1
ATOM 1522 C C . LYS A 1 190 ? -17.278 -9.097 16.792 1.00 95.44 190 LYS A C 1
ATOM 1524 O O . LYS A 1 190 ? -17.596 -8.358 17.730 1.00 95.44 190 LYS A O 1
ATOM 1529 N N . PRO A 1 191 ? -17.859 -9.022 15.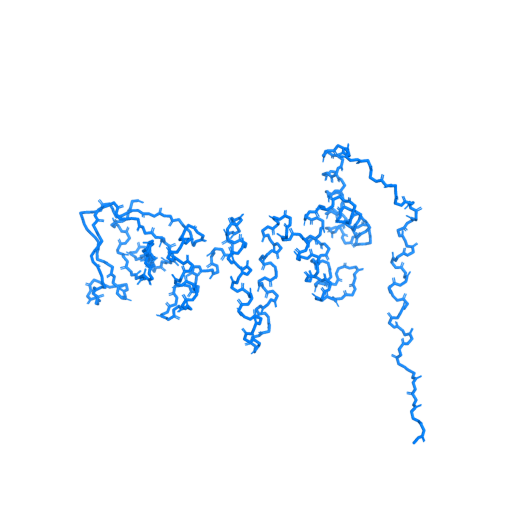581 1.00 95.81 191 PRO A N 1
ATOM 1530 C CA . PRO A 1 191 ? -18.909 -8.061 15.231 1.00 95.81 191 PRO A CA 1
ATOM 1531 C C . PRO A 1 191 ? -20.269 -8.454 15.842 1.00 95.81 191 PRO A C 1
ATOM 1533 O O . PRO A 1 191 ? -21.227 -8.776 15.147 1.00 95.81 191 PRO A O 1
ATOM 1536 N N . SER A 1 192 ? -20.348 -8.481 17.172 1.00 95.81 192 SER A N 1
ATOM 1537 C CA . SER A 1 192 ? -21.559 -8.810 17.930 1.00 95.81 192 SER A CA 1
ATOM 1538 C C . SER A 1 192 ? -21.576 -8.076 19.265 1.00 95.81 192 SER A C 1
ATOM 1540 O O . SER A 1 192 ? -20.553 -7.969 19.939 1.00 95.81 192 SER A O 1
ATOM 1542 N N . THR A 1 193 ? -22.751 -7.618 19.699 1.00 93.69 193 THR A N 1
ATOM 1543 C CA . THR A 1 193 ? -22.945 -6.970 21.007 1.00 93.69 193 THR A CA 1
ATOM 1544 C C . THR A 1 193 ? -22.746 -7.926 22.186 1.00 93.69 193 THR A C 1
ATOM 1546 O O . THR A 1 193 ? -22.474 -7.466 23.292 1.00 93.69 193 THR A O 1
ATOM 1549 N N . LYS A 1 194 ? -22.812 -9.242 21.953 1.00 96.44 194 LYS A N 1
ATOM 1550 C CA . LYS A 1 194 ? -22.564 -10.284 22.963 1.00 96.44 194 LYS A CA 1
ATOM 1551 C C . LYS A 1 194 ? -21.098 -10.738 23.014 1.00 96.44 194 LYS A C 1
ATOM 1553 O O . LYS A 1 194 ? -20.710 -11.462 23.921 1.00 96.44 194 LYS A O 1
ATOM 1558 N N . ALA A 1 195 ? -20.264 -10.329 22.054 1.00 96.81 195 ALA A N 1
ATOM 1559 C CA . ALA A 1 195 ? -18.870 -10.767 21.985 1.00 96.81 195 ALA A CA 1
ATOM 1560 C C . ALA A 1 195 ? -18.008 -10.178 23.111 1.00 96.81 195 ALA A C 1
ATOM 1562 O O . ALA A 1 195 ? -18.263 -9.058 23.560 1.00 96.81 195 ALA A O 1
ATOM 1563 N N . LYS A 1 196 ? -16.931 -10.885 23.491 1.00 97.25 196 LYS A N 1
ATOM 1564 C CA . LYS A 1 196 ? -15.946 -10.417 24.481 1.00 97.25 196 LYS A CA 1
ATOM 1565 C C . LYS A 1 196 ? -15.530 -8.971 24.197 1.00 97.25 196 LYS A C 1
ATOM 1567 O O . LYS A 1 196 ? -15.076 -8.648 23.093 1.00 97.25 196 LYS A O 1
ATOM 1572 N N . ARG A 1 197 ? -15.684 -8.116 25.209 1.00 98.00 197 ARG A N 1
ATOM 1573 C CA . ARG A 1 197 ? -15.173 -6.745 25.205 1.00 98.00 197 ARG A CA 1
ATOM 1574 C C . ARG A 1 197 ? -13.667 -6.796 25.439 1.00 98.00 197 ARG A C 1
ATOM 1576 O O . ARG A 1 197 ? -13.218 -7.351 26.435 1.00 98.00 197 ARG A O 1
ATOM 1583 N N . LEU A 1 198 ? -12.915 -6.236 24.503 1.00 97.06 198 LEU A N 1
ATOM 1584 C CA . LEU A 1 198 ? -11.465 -6.095 24.588 1.00 97.06 198 LEU A CA 1
ATOM 1585 C C . LEU A 1 198 ? -11.099 -4.826 25.357 1.00 97.06 198 LEU A C 1
ATOM 1587 O O . LEU A 1 198 ? -10.210 -4.850 26.197 1.00 97.06 198 LEU A O 1
ATOM 1591 N N . ARG A 1 199 ? -11.802 -3.721 25.073 1.00 97.81 199 ARG A N 1
ATOM 1592 C CA . ARG A 1 199 ? -11.568 -2.410 25.689 1.00 97.81 199 ARG A CA 1
ATOM 1593 C C . ARG A 1 199 ? -12.799 -1.515 25.551 1.00 97.81 199 ARG A C 1
ATOM 1595 O O . ARG A 1 199 ? -13.582 -1.685 24.618 1.00 97.81 199 ARG A O 1
ATOM 1602 N N . THR A 1 200 ? -12.946 -0.548 26.449 1.00 98.06 200 THR A N 1
ATOM 1603 C CA . THR A 1 200 ? -13.893 0.566 26.297 1.00 98.06 200 THR A CA 1
ATOM 1604 C C . THR A 1 200 ? -13.127 1.798 25.819 1.00 98.06 200 THR A C 1
ATOM 1606 O O . THR A 1 200 ? -12.104 2.149 26.399 1.00 98.06 200 THR A O 1
ATOM 1609 N N . LEU A 1 201 ? -13.590 2.426 24.741 1.00 98.19 201 LEU A N 1
ATOM 1610 C CA . LEU A 1 201 ? -12.985 3.608 24.128 1.00 98.19 201 LEU A CA 1
ATOM 1611 C C . LEU A 1 201 ? -13.846 4.838 24.461 1.00 98.19 201 LEU A C 1
ATOM 1613 O O . LEU A 1 201 ? -15.019 4.839 24.083 1.00 98.19 201 LEU A O 1
ATOM 1617 N N . PRO A 1 202 ? -13.330 5.857 25.171 1.00 98.38 202 PRO A N 1
ATOM 1618 C CA . PRO A 1 202 ? -14.093 7.068 25.476 1.00 98.38 202 PRO A CA 1
ATOM 1619 C C . PRO A 1 202 ? -14.354 7.924 24.226 1.00 98.38 202 PRO A C 1
ATOM 1621 O O . PRO A 1 202 ? -13.684 7.766 23.198 1.00 98.38 202 PRO A O 1
ATOM 1624 N N . LYS A 1 203 ? -15.317 8.851 24.322 1.00 98.38 203 LYS A N 1
ATOM 1625 C CA . LYS A 1 203 ? -15.578 9.878 23.299 1.00 98.38 203 LYS A CA 1
ATOM 1626 C C . LYS A 1 203 ? -14.281 10.564 22.856 1.00 98.38 203 LYS A C 1
ATOM 1628 O O . LYS A 1 203 ? -13.408 10.834 23.672 1.00 98.38 203 LYS A O 1
ATOM 1633 N N . GLY A 1 204 ? -14.156 10.839 21.563 1.00 97.88 204 GLY A N 1
ATOM 1634 C CA . GLY A 1 204 ? -12.992 11.494 20.967 1.00 97.88 204 GLY A CA 1
ATOM 1635 C C . GLY A 1 204 ? -11.809 10.567 20.682 1.00 97.88 204 GLY A C 1
ATOM 1636 O O . GLY A 1 204 ? -10.911 10.978 19.952 1.00 97.88 204 GLY A O 1
ATOM 1637 N N . THR A 1 205 ? -11.812 9.321 21.180 1.00 97.69 205 THR A N 1
ATOM 1638 C CA . THR A 1 205 ? -10.720 8.368 20.909 1.00 97.69 205 THR A CA 1
ATOM 1639 C C . THR A 1 205 ? -10.580 8.146 19.402 1.00 97.69 205 THR A C 1
ATOM 1641 O O . THR A 1 205 ? -11.567 7.731 18.781 1.00 97.69 205 THR A O 1
ATOM 1644 N N . PRO A 1 206 ? -9.395 8.381 18.809 1.00 96.88 206 PRO A N 1
ATOM 1645 C CA . PRO A 1 206 ? -9.170 8.102 17.403 1.00 96.88 206 PRO A CA 1
ATOM 1646 C C . PRO A 1 206 ? -9.100 6.593 17.165 1.00 96.88 206 PRO A C 1
ATOM 1648 O O . PRO A 1 206 ? -8.572 5.834 17.979 1.00 96.88 206 PRO A O 1
ATOM 1651 N N . VAL A 1 207 ? -9.629 6.159 16.030 1.00 97.06 207 VAL A N 1
ATOM 1652 C CA . VAL A 1 207 ? -9.573 4.783 15.545 1.00 97.06 207 VAL A CA 1
ATOM 1653 C C . VAL A 1 207 ? -9.336 4.780 14.040 1.00 97.06 207 VAL A C 1
ATOM 1655 O O . VAL A 1 207 ? -9.867 5.625 13.321 1.00 97.06 207 VAL A O 1
ATOM 1658 N N . VAL A 1 208 ? -8.570 3.810 13.549 1.00 95.94 208 VAL A N 1
ATOM 1659 C CA . VAL A 1 208 ? -8.391 3.595 12.105 1.00 95.94 208 VAL A CA 1
ATOM 1660 C C . VAL A 1 208 ? -9.385 2.576 11.630 1.00 95.94 208 VAL A C 1
ATOM 1662 O O . VAL A 1 208 ? -9.428 1.476 12.178 1.00 95.94 208 VAL A O 1
ATOM 1665 N N . VAL A 1 209 ? -10.156 2.898 10.597 1.00 95.12 209 VAL A N 1
ATOM 1666 C CA . VAL A 1 209 ? -11.033 1.912 9.968 1.00 95.12 209 VAL A CA 1
ATOM 1667 C C . VAL A 1 209 ? -10.194 1.010 9.064 1.00 95.12 209 VAL A C 1
ATOM 1669 O O . VAL A 1 209 ? -9.716 1.429 8.017 1.00 95.12 209 VAL A O 1
ATOM 1672 N N . ILE A 1 210 ? -10.043 -0.249 9.474 1.00 95.06 210 ILE A N 1
ATOM 1673 C CA . ILE A 1 210 ? -9.232 -1.262 8.775 1.00 95.06 210 ILE A CA 1
ATOM 1674 C C . ILE A 1 210 ? -10.092 -2.344 8.110 1.00 95.06 210 ILE A C 1
ATOM 1676 O O . ILE A 1 210 ? -9.575 -3.265 7.491 1.00 95.06 210 ILE A O 1
ATOM 1680 N N . GLY A 1 211 ? -11.415 -2.267 8.258 1.00 93.19 211 GLY A N 1
ATOM 1681 C CA . GLY A 1 211 ? -12.352 -3.180 7.616 1.00 93.19 211 GLY A CA 1
ATOM 1682 C C . GLY A 1 211 ? -13.801 -2.916 8.010 1.00 93.19 211 GLY A C 1
ATOM 1683 O O . GLY A 1 211 ? -14.102 -2.125 8.910 1.00 93.19 211 GLY A O 1
ATOM 1684 N N . ALA A 1 212 ? -14.724 -3.608 7.353 1.00 93.88 212 ALA A N 1
ATOM 1685 C CA . ALA A 1 212 ? -16.152 -3.506 7.616 1.00 93.88 212 ALA A CA 1
ATOM 1686 C C . ALA A 1 212 ? -16.834 -4.871 7.488 1.00 93.88 212 ALA A C 1
ATOM 1688 O O . ALA A 1 212 ? -16.398 -5.720 6.719 1.00 93.88 212 ALA A O 1
ATOM 1689 N N . LEU A 1 213 ? -17.924 -5.057 8.234 1.00 93.56 213 LEU A N 1
ATOM 1690 C CA . LEU A 1 213 ? -18.865 -6.154 8.022 1.00 93.56 213 LEU A CA 1
ATOM 1691 C C . LEU A 1 213 ? -20.275 -5.566 7.979 1.00 93.56 213 LEU A C 1
ATOM 1693 O O . LEU A 1 213 ? -20.841 -5.165 9.004 1.00 93.56 213 LEU A O 1
ATOM 1697 N N . GLY A 1 214 ? -20.809 -5.464 6.763 1.00 93.62 214 GLY A N 1
ATOM 1698 C CA . GLY A 1 214 ? -22.060 -4.767 6.489 1.00 93.62 214 GLY A CA 1
ATOM 1699 C C . GLY A 1 214 ? -22.054 -3.306 6.962 1.00 93.62 214 GLY A C 1
ATOM 1700 O O . GLY A 1 214 ? -21.016 -2.663 7.151 1.00 93.62 214 GLY A O 1
ATOM 1701 N N . ARG A 1 215 ? -23.252 -2.758 7.186 1.00 93.25 215 ARG A N 1
ATOM 1702 C CA . ARG A 1 215 ? -23.430 -1.362 7.629 1.00 93.25 215 ARG A CA 1
ATOM 1703 C C . ARG A 1 215 ? -23.221 -1.164 9.134 1.00 93.25 215 ARG A C 1
ATOM 1705 O O . ARG A 1 215 ? -22.934 -0.055 9.566 1.00 93.25 215 ARG A O 1
ATOM 1712 N N . LYS A 1 216 ? -23.351 -2.230 9.930 1.00 96.31 216 LYS A N 1
ATOM 1713 C CA . LYS A 1 216 ? -23.387 -2.156 11.400 1.00 96.31 216 LYS A CA 1
ATOM 1714 C C . LYS A 1 216 ? -22.014 -2.176 12.058 1.00 96.31 216 LYS A C 1
ATOM 1716 O O . LYS A 1 216 ? -21.870 -1.620 13.141 1.00 96.31 216 LYS A O 1
ATOM 1721 N N . TRP A 1 217 ? -21.016 -2.806 11.444 1.00 97.69 217 TRP A N 1
ATOM 1722 C CA . TRP A 1 217 ? -19.742 -3.066 12.108 1.00 97.69 217 TRP A CA 1
ATOM 1723 C C . TRP A 1 217 ? -18.560 -2.523 11.319 1.00 97.69 217 TRP A C 1
ATOM 1725 O O . TRP A 1 217 ? -18.477 -2.651 10.094 1.00 97.69 217 TRP A O 1
ATOM 1735 N N . ARG A 1 218 ? -17.623 -1.924 12.050 1.00 97.06 218 ARG A N 1
ATOM 1736 C CA . ARG A 1 218 ? -16.304 -1.551 11.547 1.00 97.06 218 ARG A CA 1
ATOM 1737 C C . ARG A 1 218 ? -15.257 -2.311 12.333 1.00 97.06 218 ARG A C 1
ATOM 1739 O O . ARG A 1 218 ? -15.320 -2.344 13.563 1.00 97.06 218 ARG A O 1
ATOM 1746 N N . LYS A 1 219 ? -14.317 -2.927 11.620 1.00 96.38 219 LYS A N 1
ATOM 1747 C CA . LYS A 1 219 ? -13.080 -3.393 12.230 1.00 96.38 219 LYS A CA 1
ATOM 1748 C C . LYS A 1 219 ? -12.150 -2.193 12.312 1.00 96.38 219 LYS A C 1
ATOM 1750 O O . LYS A 1 219 ? -11.982 -1.472 11.328 1.00 96.38 219 LYS A O 1
ATOM 1755 N N . VAL A 1 220 ? -11.590 -1.965 13.488 1.00 96.81 220 VAL A N 1
ATOM 1756 C CA . VAL A 1 220 ? -10.754 -0.809 13.768 1.00 96.81 220 VAL A CA 1
ATOM 1757 C C . VAL A 1 220 ? -9.440 -1.199 14.428 1.00 96.81 220 VAL A C 1
ATOM 1759 O O . VAL A 1 220 ? -9.392 -2.170 15.187 1.00 96.81 220 VAL A O 1
ATOM 1762 N N . GLY A 1 221 ? -8.395 -0.430 14.137 1.00 95.81 221 GLY A N 1
ATOM 1763 C CA . GLY A 1 221 ? -7.153 -0.384 14.902 1.00 95.81 221 GLY A CA 1
ATOM 1764 C C . GLY A 1 221 ? -7.146 0.819 15.844 1.00 95.81 221 GLY A C 1
ATOM 1765 O O . GLY A 1 221 ? -7.724 1.859 15.521 1.00 95.81 221 GLY A O 1
ATOM 1766 N N . VAL A 1 222 ? -6.521 0.680 17.012 1.00 95.50 222 VAL A N 1
ATOM 1767 C CA . VAL A 1 222 ? -6.388 1.767 17.992 1.00 95.50 222 VAL A CA 1
ATOM 1768 C C . VAL A 1 222 ? -4.966 2.341 17.921 1.00 95.50 222 VAL A C 1
ATOM 1770 O O . VAL A 1 222 ? -4.030 1.632 18.303 1.00 95.50 222 VAL A O 1
ATOM 1773 N N . PRO A 1 223 ? -4.793 3.601 17.473 1.00 94.12 223 PRO A N 1
ATOM 1774 C CA . PRO A 1 223 ? -3.493 4.264 17.380 1.00 94.12 223 PRO A CA 1
ATOM 1775 C C . PRO A 1 223 ? -2.687 4.208 18.679 1.00 94.12 223 PRO A C 1
ATOM 1777 O O . PRO A 1 223 ? -3.258 4.239 19.772 1.00 94.12 223 PRO A O 1
ATOM 1780 N N . GLY A 1 224 ? -1.359 4.119 18.560 1.00 92.75 224 GLY A N 1
ATOM 1781 C CA . GLY A 1 224 ? -0.455 4.013 19.709 1.00 92.75 224 GLY A CA 1
ATOM 1782 C C . GLY A 1 224 ? -0.518 2.666 20.437 1.00 92.75 224 GLY A C 1
ATOM 1783 O O . GLY A 1 224 ? 0.121 2.495 21.472 1.00 92.75 224 GLY A O 1
ATOM 1784 N N . THR A 1 225 ? -1.261 1.687 19.912 1.00 93.19 225 THR A N 1
ATOM 1785 C CA . THR A 1 225 ? -1.357 0.339 20.483 1.00 93.19 225 THR A CA 1
ATOM 1786 C C . THR A 1 225 ? -1.350 -0.730 19.394 1.00 93.19 225 THR A C 1
ATOM 1788 O O . THR A 1 225 ? -1.621 -0.449 18.231 1.00 93.19 225 THR A O 1
ATOM 1791 N N . ARG A 1 226 ? -1.153 -1.989 19.795 1.00 93.75 226 ARG A N 1
ATOM 1792 C CA . ARG A 1 226 ? -1.339 -3.167 18.930 1.00 93.75 226 ARG A CA 1
ATOM 1793 C C . ARG A 1 226 ? -2.789 -3.685 18.904 1.00 93.75 226 ARG A C 1
ATOM 1795 O O . ARG A 1 226 ? -3.044 -4.797 18.445 1.00 93.75 226 ARG A O 1
ATOM 1802 N N . LEU A 1 227 ? -3.757 -2.940 19.450 1.00 94.12 227 LEU A N 1
ATOM 1803 C CA . LEU A 1 227 ? -5.138 -3.415 19.564 1.00 94.12 227 LEU A CA 1
ATOM 1804 C C . LEU A 1 227 ? -5.908 -3.225 18.258 1.00 94.12 227 LEU A C 1
ATOM 1806 O O . LEU A 1 227 ? -6.041 -2.114 17.745 1.00 94.12 227 LEU A O 1
ATOM 1810 N N . THR A 1 228 ? -6.518 -4.314 17.794 1.00 95.88 228 THR A N 1
ATOM 1811 C CA . THR A 1 228 ? -7.561 -4.289 16.768 1.00 95.88 228 THR A CA 1
ATOM 1812 C C . THR A 1 228 ? -8.831 -4.957 17.289 1.00 95.88 228 THR A C 1
ATOM 1814 O O . THR A 1 228 ? -8.795 -5.792 18.194 1.00 95.88 228 THR A O 1
ATOM 1817 N N . GLY A 1 229 ? -9.982 -4.583 16.740 1.00 96.50 229 GLY A N 1
ATOM 1818 C CA . GLY A 1 229 ? -11.261 -5.172 17.125 1.00 96.50 229 GLY A CA 1
ATOM 1819 C C . GLY A 1 229 ? -12.430 -4.569 16.366 1.00 96.50 229 GLY A C 1
ATOM 1820 O O . GLY A 1 229 ? -12.247 -3.871 15.378 1.00 96.50 229 GLY A O 1
ATOM 1821 N N . TRP A 1 230 ? -13.643 -4.846 16.824 1.00 97.75 230 TRP A N 1
ATOM 1822 C CA . TRP A 1 230 ? -14.882 -4.424 16.183 1.00 97.75 230 TRP A CA 1
ATOM 1823 C C . TRP A 1 230 ? -15.609 -3.375 17.014 1.00 97.75 230 TRP A C 1
ATOM 1825 O O . TRP A 1 230 ? -15.780 -3.546 18.222 1.00 97.75 230 TRP A O 1
ATOM 1835 N N . VAL A 1 231 ? -16.069 -2.318 16.350 1.00 98.12 231 VAL A N 1
ATOM 1836 C CA . VAL A 1 231 ? -16.889 -1.246 16.923 1.00 98.12 231 VAL A CA 1
ATOM 1837 C C . VAL A 1 231 ? -18.187 -1.127 16.128 1.00 98.12 231 VAL A C 1
ATOM 1839 O O . VAL A 1 231 ? -18.220 -1.342 14.912 1.00 98.12 231 VAL A O 1
ATOM 1842 N N . TYR A 1 232 ? -19.273 -0.802 16.828 1.00 97.75 232 TYR A N 1
ATOM 1843 C CA . TYR A 1 232 ? -20.563 -0.523 16.207 1.00 97.75 232 TYR A CA 1
ATOM 1844 C C . TYR A 1 232 ? -20.476 0.791 15.421 1.00 97.75 232 TYR A C 1
ATOM 1846 O O . TYR A 1 232 ? -20.194 1.843 15.992 1.00 97.75 232 TYR A O 1
ATOM 1854 N N . ALA A 1 233 ? -20.681 0.724 14.106 1.00 97.44 233 ALA A N 1
ATOM 1855 C CA . ALA A 1 233 ? -20.405 1.812 13.170 1.00 97.44 233 ALA A CA 1
ATOM 1856 C C . ALA A 1 233 ? -21.135 3.130 13.501 1.00 97.44 233 ALA A C 1
ATOM 1858 O O . ALA A 1 233 ? -20.502 4.177 13.379 1.00 97.44 233 ALA A O 1
ATOM 1859 N N . PRO A 1 234 ? -22.397 3.123 13.985 1.00 97.31 234 PRO A N 1
ATOM 1860 C CA . PRO A 1 234 ? -23.084 4.346 14.407 1.00 97.31 234 PRO A CA 1
ATOM 1861 C C . PRO A 1 234 ? -22.439 5.096 15.579 1.00 97.31 234 PRO A C 1
ATOM 1863 O O . PRO A 1 234 ? -22.848 6.216 15.859 1.00 97.31 234 PRO A O 1
ATOM 1866 N N . LEU A 1 235 ? -21.456 4.514 16.275 1.00 97.88 235 LEU A N 1
ATOM 1867 C CA . LEU A 1 235 ? -20.721 5.184 17.356 1.00 97.88 235 LEU A CA 1
ATOM 1868 C C . LEU A 1 235 ? -19.514 5.989 16.855 1.00 97.88 235 LEU A C 1
ATOM 1870 O O . LEU A 1 235 ? -18.834 6.614 17.669 1.00 97.88 235 LEU A O 1
ATOM 1874 N N . LEU A 1 236 ? -19.246 5.962 15.547 1.00 97.56 236 LEU A N 1
ATOM 1875 C CA . LEU A 1 236 ? -18.170 6.698 14.882 1.00 97.56 236 LEU A CA 1
ATOM 1876 C C . LEU A 1 236 ? -18.718 7.965 14.196 1.00 97.56 236 LEU A C 1
ATOM 1878 O O . LEU A 1 236 ? -19.885 7.976 13.783 1.00 97.56 236 LEU A O 1
ATOM 1882 N N . ASP A 1 237 ? -17.895 9.012 14.118 1.00 96.06 237 ASP A N 1
ATOM 1883 C CA . ASP A 1 237 ? -18.185 10.329 13.515 1.00 96.06 237 ASP A CA 1
ATOM 1884 C C . ASP A 1 237 ? -18.280 10.306 11.997 1.00 96.06 237 ASP A C 1
ATOM 1886 O O . ASP A 1 237 ? -17.312 9.917 11.313 1.00 96.06 237 ASP A O 1
#